Protein AF-A0A545U465-F1 (afdb_monomer_lite)

pLDDT: mean 73.31, std 23.02, range [27.56, 98.25]

Structure (mmCIF, N/CA/C/O backbone):
data_AF-A0A545U465-F1
#
_entry.id   AF-A0A545U465-F1
#
loop_
_atom_site.group_PDB
_atom_site.id
_atom_site.type_symbol
_atom_site.label_atom_id
_atom_site.label_alt_id
_atom_site.label_comp_id
_atom_site.label_asym_id
_atom_site.label_entity_id
_atom_site.label_seq_id
_atom_site.pdbx_PDB_ins_code
_atom_site.Cartn_x
_atom_site.Cartn_y
_atom_site.Cartn_z
_atom_site.occupancy
_atom_site.B_iso_or_equiv
_atom_site.auth_seq_id
_atom_site.auth_comp_id
_atom_site.auth_asym_id
_atom_site.auth_atom_id
_atom_site.pdbx_PDB_model_num
ATOM 1 N N . MET A 1 1 ? -3.240 -8.797 -9.398 1.00 92.44 1 MET A N 1
ATOM 2 C CA . MET A 1 1 ? -2.051 -9.554 -8.931 1.00 92.44 1 MET A CA 1
ATOM 3 C C . MET A 1 1 ? -1.031 -9.673 -10.049 1.00 92.44 1 MET A C 1
ATOM 5 O O . MET A 1 1 ? -1.421 -9.947 -11.177 1.00 92.44 1 MET A O 1
ATOM 9 N N . TYR A 1 2 ? 0.254 -9.477 -9.749 1.00 96.00 2 TYR A N 1
ATOM 10 C CA . TYR A 1 2 ? 1.319 -9.615 -10.742 1.00 96.00 2 TYR A CA 1
ATOM 11 C C . TYR A 1 2 ? 1.693 -11.081 -10.946 1.00 96.00 2 TYR A C 1
ATOM 13 O O . TYR A 1 2 ? 1.937 -11.806 -9.983 1.00 96.00 2 TYR A O 1
ATOM 21 N N . THR A 1 3 ? 1.734 -11.510 -12.204 1.00 94.50 3 THR A N 1
ATOM 22 C CA . THR A 1 3 ? 2.085 -12.881 -12.604 1.00 94.50 3 THR A CA 1
ATOM 23 C C . THR A 1 3 ? 3.528 -13.007 -13.092 1.00 94.50 3 THR A C 1
ATOM 25 O O . THR A 1 3 ? 4.023 -14.121 -13.238 1.00 94.50 3 THR A O 1
ATOM 28 N N . SER A 1 4 ? 4.208 -11.884 -13.337 1.00 96.50 4 SER A N 1
ATOM 29 C CA . SER A 1 4 ? 5.580 -11.817 -13.839 1.00 96.50 4 SER A CA 1
ATOM 30 C C . SER A 1 4 ? 6.263 -10.518 -13.405 1.00 96.50 4 SER A C 1
ATOM 32 O O . SER A 1 4 ? 5.598 -9.514 -13.132 1.00 96.50 4 SER A O 1
ATOM 34 N N . ILE A 1 5 ? 7.600 -10.534 -13.380 1.00 95.00 5 ILE A N 1
ATOM 35 C CA . ILE A 1 5 ? 8.409 -9.333 -13.137 1.00 95.00 5 ILE A CA 1
ATOM 36 C C . ILE A 1 5 ? 8.251 -8.300 -14.259 1.00 95.00 5 ILE A C 1
ATOM 38 O O . ILE A 1 5 ? 8.321 -7.110 -13.982 1.00 95.00 5 ILE A O 1
ATOM 42 N N . ASP A 1 6 ? 7.991 -8.724 -15.499 1.00 96.38 6 ASP A N 1
ATOM 43 C CA . ASP A 1 6 ? 7.857 -7.804 -16.635 1.00 96.38 6 ASP A CA 1
ATOM 44 C C . ASP A 1 6 ? 6.599 -6.938 -16.508 1.00 96.38 6 ASP A C 1
ATOM 46 O O . ASP A 1 6 ? 6.689 -5.716 -16.599 1.00 96.38 6 ASP A O 1
ATOM 50 N N . LEU A 1 7 ? 5.449 -7.545 -16.178 1.00 97.00 7 LEU A N 1
ATOM 51 C CA . LEU A 1 7 ? 4.215 -6.796 -15.908 1.00 97.00 7 LEU A CA 1
ATOM 52 C C . LEU A 1 7 ? 4.360 -5.901 -14.668 1.00 97.00 7 LEU A C 1
ATOM 54 O O . LEU A 1 7 ? 3.848 -4.783 -14.627 1.00 97.00 7 LEU A O 1
ATOM 58 N N . PHE A 1 8 ? 5.053 -6.392 -13.635 1.00 96.75 8 PHE A N 1
ATOM 59 C CA . PHE A 1 8 ? 5.357 -5.577 -12.462 1.00 96.75 8 PHE A CA 1
ATOM 60 C C . PHE A 1 8 ? 6.208 -4.363 -12.832 1.00 96.75 8 PHE A C 1
ATOM 62 O O . PHE A 1 8 ? 5.890 -3.260 -12.399 1.00 96.75 8 PHE A O 1
ATOM 69 N N . ARG A 1 9 ? 7.259 -4.560 -13.636 1.00 95.50 9 ARG A N 1
ATOM 70 C CA . ARG A 1 9 ? 8.177 -3.508 -14.073 1.00 95.50 9 ARG A CA 1
ATOM 71 C C . ARG A 1 9 ? 7.449 -2.439 -14.875 1.00 95.50 9 ARG A C 1
ATOM 73 O O . ARG A 1 9 ? 7.568 -1.275 -14.516 1.00 95.50 9 ARG A O 1
ATOM 80 N N . GLU A 1 10 ? 6.637 -2.836 -15.852 1.00 95.56 10 GLU A N 1
ATOM 81 C CA . GLU A 1 10 ? 5.809 -1.915 -16.640 1.00 95.56 10 GLU A CA 1
ATOM 82 C C . GLU A 1 10 ? 4.932 -1.035 -15.735 1.00 95.56 10 GLU A C 1
ATOM 84 O O . GLU A 1 10 ? 4.948 0.192 -15.821 1.00 95.56 10 GLU A O 1
ATOM 89 N N . HIS A 1 11 ? 4.207 -1.648 -14.795 1.00 96.88 11 HIS A N 1
ATOM 90 C CA . HIS A 1 11 ? 3.351 -0.901 -13.874 1.00 96.88 11 HIS A CA 1
ATOM 91 C C . HIS A 1 11 ? 4.139 -0.047 -12.872 1.00 96.88 11 HIS A C 1
ATOM 93 O O . HIS A 1 11 ? 3.645 0.993 -12.443 1.00 96.88 11 HIS A O 1
ATOM 99 N N . TYR A 1 12 ? 5.322 -0.497 -12.451 1.00 94.44 12 TYR A N 1
ATOM 100 C CA . TYR A 1 12 ? 6.188 0.239 -11.534 1.00 94.44 12 TYR A CA 1
ATOM 101 C C . TYR A 1 12 ? 6.735 1.503 -12.199 1.00 94.44 12 TYR A C 1
ATOM 103 O O . TYR A 1 12 ? 6.661 2.583 -11.618 1.00 94.44 12 TYR A O 1
ATOM 111 N N . GLU A 1 13 ? 7.229 1.377 -13.430 1.00 92.75 13 GLU A N 1
ATOM 112 C CA . GLU A 1 13 ? 7.723 2.492 -14.239 1.00 92.75 13 GLU A CA 1
ATOM 113 C C . GLU A 1 13 ? 6.607 3.508 -14.505 1.00 92.75 13 GLU A C 1
ATOM 115 O O . GLU A 1 13 ? 6.780 4.687 -14.196 1.00 92.75 13 GLU A O 1
ATOM 120 N N . LEU A 1 14 ? 5.423 3.053 -14.931 1.00 94.00 14 LEU A N 1
ATOM 121 C CA . LEU A 1 14 ? 4.272 3.935 -15.152 1.00 94.00 14 LEU A CA 1
ATOM 122 C C . LEU A 1 14 ? 3.807 4.634 -13.861 1.00 94.00 14 LEU A C 1
ATOM 124 O O . LEU A 1 14 ? 3.477 5.818 -13.866 1.00 94.00 14 LEU A O 1
ATOM 128 N N . ALA A 1 15 ? 3.815 3.937 -12.723 1.00 93.19 15 ALA A N 1
ATOM 129 C CA . ALA A 1 15 ? 3.510 4.542 -11.426 1.00 93.19 15 ALA A CA 1
ATOM 130 C C . ALA A 1 15 ? 4.537 5.627 -11.039 1.00 93.19 15 ALA A C 1
ATOM 132 O O . ALA A 1 15 ? 4.170 6.672 -10.488 1.00 93.19 15 ALA A O 1
ATOM 133 N N . CYS A 1 16 ? 5.821 5.417 -11.345 1.00 89.19 16 CYS A N 1
ATOM 134 C CA . CYS A 1 16 ? 6.853 6.438 -11.177 1.00 89.19 16 CYS A CA 1
ATOM 135 C C . CYS A 1 16 ? 6.624 7.645 -12.100 1.00 89.19 16 CYS A C 1
ATOM 137 O O . CYS A 1 16 ? 6.778 8.779 -11.645 1.00 89.19 16 CYS A O 1
ATOM 139 N N . GLU A 1 17 ? 6.226 7.430 -13.355 1.00 89.81 17 GLU A N 1
ATOM 140 C CA . GLU A 1 17 ? 5.905 8.504 -14.305 1.00 89.81 17 GLU A CA 1
ATOM 141 C C . GLU A 1 17 ? 4.726 9.363 -13.826 1.00 89.81 17 GLU A C 1
ATOM 143 O O . GLU A 1 17 ? 4.849 10.589 -13.791 1.00 89.81 17 GLU A O 1
ATOM 148 N N . ILE A 1 18 ? 3.638 8.738 -13.355 1.00 90.25 18 ILE A N 1
ATOM 149 C CA . ILE A 1 18 ? 2.468 9.438 -12.789 1.00 90.25 18 ILE A CA 1
ATOM 150 C C . ILE A 1 18 ? 2.884 10.343 -11.620 1.00 90.25 18 ILE A C 1
ATOM 152 O O . ILE A 1 18 ? 2.482 11.505 -11.542 1.00 90.25 18 ILE A O 1
ATOM 156 N N . GLU A 1 19 ? 3.725 9.844 -10.709 1.00 86.88 19 GLU A N 1
ATOM 157 C CA . GLU A 1 19 ? 4.248 10.653 -9.602 1.00 86.88 19 GLU A CA 1
ATOM 158 C C . GLU A 1 19 ? 5.127 11.812 -10.100 1.00 86.88 19 GLU A C 1
ATOM 160 O O . GLU A 1 19 ? 5.033 12.929 -9.588 1.00 86.88 19 GLU A O 1
ATOM 165 N N . GLN A 1 20 ? 5.979 11.584 -11.100 1.00 84.31 20 GLN A N 1
ATOM 166 C CA . GLN A 1 20 ? 6.833 12.636 -11.657 1.00 84.31 20 GLN A CA 1
ATOM 167 C C . GLN A 1 20 ? 6.020 13.736 -12.345 1.00 84.31 20 GLN A C 1
ATOM 169 O O . GLN A 1 20 ? 6.330 14.919 -12.197 1.00 84.31 20 GLN A O 1
ATOM 174 N N . GLU A 1 21 ? 4.977 13.375 -13.090 1.00 87.38 21 GLU A N 1
ATOM 175 C CA . GLU A 1 21 ? 4.014 14.327 -13.651 1.00 87.38 21 GLU A CA 1
ATOM 176 C C . GLU A 1 21 ? 3.313 15.115 -12.548 1.00 87.38 21 GLU A C 1
ATOM 178 O O . GLU A 1 21 ? 3.360 16.347 -12.559 1.00 87.38 21 GLU A O 1
ATOM 183 N N . ARG A 1 22 ? 2.798 14.429 -11.521 1.00 85.19 22 ARG A N 1
ATOM 184 C CA . ARG A 1 22 ? 2.184 15.072 -10.355 1.00 85.19 22 ARG A CA 1
ATOM 185 C C . ARG A 1 22 ? 3.127 16.072 -9.687 1.00 85.19 22 ARG A C 1
ATOM 187 O O . ARG A 1 22 ? 2.699 17.184 -9.391 1.00 85.19 22 ARG A O 1
ATOM 194 N N . ILE A 1 23 ? 4.393 15.714 -9.451 1.00 82.44 23 ILE A N 1
ATOM 195 C CA . ILE A 1 23 ? 5.402 16.602 -8.840 1.00 82.44 23 ILE A CA 1
ATOM 196 C C . ILE A 1 23 ? 5.659 17.840 -9.710 1.00 82.44 23 ILE A C 1
ATOM 198 O O . ILE A 1 23 ? 5.760 18.950 -9.174 1.00 82.44 23 ILE A O 1
ATOM 202 N N . ARG A 1 24 ? 5.738 17.669 -11.036 1.00 83.94 24 ARG A N 1
ATOM 203 C CA . ARG A 1 24 ? 5.913 18.778 -11.986 1.00 83.94 24 ARG A CA 1
ATOM 204 C C . ARG A 1 24 ? 4.724 19.735 -11.952 1.00 83.94 24 ARG A C 1
ATOM 206 O O . ARG A 1 24 ? 4.933 20.940 -11.815 1.00 83.94 24 ARG A O 1
ATOM 213 N N . ASP A 1 25 ? 3.503 19.209 -11.969 1.00 83.69 25 ASP A N 1
ATOM 214 C CA . ASP A 1 25 ? 2.266 20.000 -11.962 1.00 83.69 25 ASP A CA 1
ATOM 215 C C . ASP A 1 25 ? 2.112 20.874 -10.707 1.00 83.69 25 ASP A C 1
ATOM 217 O O . ASP A 1 25 ? 1.481 21.932 -10.742 1.00 83.69 25 ASP A O 1
ATOM 221 N N . ILE A 1 26 ? 2.679 20.450 -9.575 1.00 77.12 26 ILE A N 1
ATOM 222 C CA . ILE A 1 26 ? 2.581 21.172 -8.295 1.00 77.12 26 ILE A CA 1
ATOM 223 C C . ILE A 1 26 ? 3.741 22.111 -8.008 1.00 77.12 26 ILE A C 1
ATOM 225 O O . ILE A 1 26 ? 3.726 22.782 -6.974 1.00 77.12 26 ILE A O 1
ATOM 229 N N . GLY A 1 27 ? 4.747 22.150 -8.884 1.00 77.31 27 GLY A N 1
ATOM 230 C CA . GLY A 1 27 ? 5.943 22.965 -8.688 1.00 77.31 27 GLY A CA 1
ATOM 231 C C . GLY A 1 27 ? 6.694 22.634 -7.396 1.00 77.31 27 GLY A C 1
ATOM 232 O O . GLY A 1 27 ? 7.366 23.505 -6.839 1.00 77.31 27 GLY A O 1
ATOM 233 N N . LEU A 1 28 ? 6.564 21.405 -6.878 1.00 70.38 28 LEU A N 1
ATOM 234 C CA . LEU A 1 28 ? 7.385 20.978 -5.752 1.00 70.38 28 LEU A CA 1
ATOM 235 C C . LEU A 1 28 ? 8.810 20.728 -6.258 1.00 70.38 28 LEU A C 1
ATOM 237 O O . LEU A 1 28 ? 8.987 20.186 -7.350 1.00 70.38 28 LEU A O 1
ATOM 241 N N . PRO A 1 29 ? 9.839 21.111 -5.481 1.00 65.31 29 PRO A N 1
ATOM 242 C CA . PRO A 1 29 ? 11.204 20.756 -5.827 1.00 65.31 29 PRO A CA 1
ATOM 243 C C . PRO A 1 29 ? 11.299 19.235 -5.909 1.00 65.31 29 PRO A C 1
ATOM 245 O O . PRO A 1 29 ? 10.716 18.546 -5.071 1.00 65.31 29 PRO A O 1
ATOM 248 N N . ASP A 1 30 ? 12.049 18.722 -6.882 1.00 60.00 30 ASP A N 1
ATOM 249 C CA . ASP A 1 30 ? 12.411 17.309 -6.906 1.00 60.00 30 ASP A CA 1
ATOM 250 C C . ASP A 1 30 ? 13.203 16.999 -5.625 1.00 60.00 30 ASP A C 1
ATOM 252 O O . ASP A 1 30 ? 14.369 17.382 -5.456 1.00 60.00 30 ASP A O 1
ATOM 256 N N . ILE A 1 31 ? 12.522 16.415 -4.639 1.00 54.25 31 ILE A N 1
ATOM 257 C CA . ILE A 1 31 ? 13.128 16.073 -3.359 1.00 54.25 31 ILE A CA 1
ATOM 258 C C . ILE A 1 31 ? 14.003 14.853 -3.637 1.00 54.25 31 ILE A C 1
ATOM 260 O O . ILE A 1 31 ? 13.497 13.761 -3.874 1.00 54.25 31 ILE A O 1
ATOM 264 N N . ARG A 1 32 ? 15.329 15.041 -3.617 1.00 41.09 32 ARG A N 1
ATOM 265 C CA . ARG A 1 32 ? 16.324 13.967 -3.789 1.00 41.09 32 ARG A CA 1
ATOM 266 C C . ARG A 1 32 ? 15.894 12.704 -3.026 1.00 41.09 32 ARG A C 1
ATOM 268 O O . ARG A 1 32 ? 15.835 12.721 -1.798 1.00 41.09 32 ARG A O 1
ATOM 275 N N . GLY A 1 33 ? 15.589 11.645 -3.773 1.00 48.62 33 GLY A N 1
ATOM 276 C CA . GLY A 1 33 ? 15.012 10.388 -3.278 1.00 48.62 33 GLY A CA 1
ATOM 277 C C . GLY A 1 33 ? 13.874 9.860 -4.160 1.00 48.62 33 GLY A C 1
ATOM 278 O O . GLY A 1 33 ? 13.705 8.652 -4.265 1.00 48.62 33 GLY A O 1
ATOM 279 N N . THR A 1 34 ? 13.151 10.737 -4.866 1.00 48.16 34 THR A N 1
ATOM 280 C CA . THR A 1 34 ? 12.051 10.332 -5.770 1.00 48.16 34 THR A CA 1
ATOM 281 C C . THR A 1 34 ? 12.510 9.841 -7.148 1.00 48.16 34 THR A C 1
ATOM 283 O O . THR A 1 34 ? 11.769 9.128 -7.813 1.00 48.16 34 THR A O 1
ATOM 286 N N . VAL A 1 35 ? 13.735 10.177 -7.573 1.00 49.28 35 VAL A N 1
ATOM 287 C CA . VAL A 1 35 ? 14.262 9.877 -8.928 1.00 49.28 35 VAL A CA 1
ATOM 288 C C . VAL A 1 35 ? 15.621 9.149 -8.872 1.00 49.28 35 VAL A C 1
ATOM 290 O O . VAL A 1 35 ? 16.405 9.142 -9.818 1.00 49.28 35 VAL A O 1
ATOM 293 N N . GLY A 1 36 ? 15.948 8.526 -7.734 1.00 51.97 36 GLY A N 1
ATOM 294 C CA . GLY A 1 36 ? 17.139 7.680 -7.616 1.00 51.97 36 GLY A CA 1
ATOM 295 C C . GLY A 1 36 ? 16.971 6.384 -8.413 1.00 51.97 36 GLY A C 1
ATOM 296 O O . GLY A 1 36 ? 16.050 5.629 -8.130 1.00 51.97 36 GLY A O 1
ATOM 297 N N . ASN A 1 37 ? 17.848 6.165 -9.405 1.00 56.47 37 ASN A N 1
ATOM 298 C CA . ASN A 1 37 ? 17.999 4.972 -10.259 1.00 56.47 37 ASN A CA 1
ATOM 299 C C . ASN A 1 37 ? 16.788 4.010 -10.260 1.00 56.47 37 ASN A C 1
ATOM 301 O O . ASN A 1 37 ? 16.809 2.973 -9.593 1.00 56.47 37 ASN A O 1
ATOM 305 N N . ILE A 1 38 ? 15.751 4.363 -11.030 1.00 58.97 38 ILE A N 1
ATOM 306 C CA . ILE A 1 38 ? 14.483 3.618 -11.172 1.00 58.97 38 ILE A CA 1
ATOM 307 C C . ILE A 1 38 ? 14.739 2.120 -11.424 1.00 58.97 38 ILE A C 1
ATOM 309 O O . ILE A 1 38 ? 14.106 1.266 -10.806 1.00 58.97 38 ILE A O 1
ATOM 313 N N . ASN A 1 39 ? 15.764 1.793 -12.216 1.00 56.09 39 ASN A N 1
ATOM 314 C CA . ASN A 1 39 ? 16.128 0.411 -12.536 1.00 56.09 39 ASN A CA 1
ATOM 315 C C . ASN A 1 39 ? 16.684 -0.364 -11.331 1.00 56.09 39 ASN A C 1
ATOM 317 O O . ASN A 1 39 ? 16.350 -1.527 -11.133 1.00 56.09 39 ASN A O 1
ATOM 321 N N . ALA A 1 40 ? 17.501 0.261 -10.477 1.00 57.97 40 ALA A N 1
ATOM 322 C CA . ALA A 1 40 ? 17.953 -0.381 -9.237 1.00 57.97 40 ALA A CA 1
ATOM 323 C C . ALA A 1 40 ? 16.815 -0.517 -8.207 1.00 57.97 40 ALA A C 1
ATOM 325 O O . ALA A 1 40 ? 16.894 -1.337 -7.288 1.00 57.97 40 ALA A O 1
ATOM 326 N N . SER A 1 41 ? 15.770 0.297 -8.358 1.00 73.44 41 SER A N 1
ATOM 327 C CA . SER A 1 41 ? 14.597 0.320 -7.496 1.00 73.44 41 SER A CA 1
ATOM 328 C C . SER A 1 41 ? 13.587 -0.775 -7.863 1.00 73.44 41 SER A C 1
ATOM 330 O O . SER A 1 41 ? 13.059 -1.418 -6.956 1.00 73.44 41 SER A O 1
ATOM 332 N N . VAL A 1 42 ? 13.378 -1.069 -9.155 1.00 87.69 42 VAL A N 1
ATOM 333 C CA . VAL A 1 42 ? 12.339 -2.021 -9.591 1.00 87.69 42 VAL A CA 1
ATOM 334 C C . VAL A 1 42 ? 12.615 -3.463 -9.165 1.00 87.69 42 VAL A C 1
ATOM 336 O O . VAL A 1 42 ? 11.728 -4.112 -8.618 1.00 87.69 42 VAL A O 1
ATOM 339 N N . ASP A 1 43 ? 13.847 -3.959 -9.308 1.00 85.94 43 ASP A N 1
ATOM 340 C CA . ASP A 1 43 ? 14.180 -5.333 -8.903 1.00 85.94 43 ASP A CA 1
ATOM 341 C C . ASP A 1 43 ? 14.066 -5.514 -7.378 1.00 85.94 43 ASP A C 1
ATOM 343 O O . ASP A 1 43 ? 13.675 -6.574 -6.883 1.00 85.94 43 ASP A O 1
ATOM 347 N N . LYS A 1 44 ? 14.375 -4.462 -6.609 1.00 84.56 44 LYS A N 1
ATOM 348 C CA . LYS A 1 44 ? 14.211 -4.455 -5.147 1.00 84.56 44 LYS A CA 1
ATOM 349 C C . LYS A 1 44 ? 12.743 -4.396 -4.752 1.00 84.56 44 LYS A C 1
ATOM 351 O O . LYS A 1 44 ? 12.331 -5.139 -3.863 1.00 84.56 44 LYS A O 1
ATOM 356 N N . ALA A 1 45 ? 11.959 -3.558 -5.424 1.00 88.19 45 ALA A N 1
ATOM 357 C CA . ALA A 1 45 ? 10.519 -3.472 -5.230 1.00 88.19 45 ALA A CA 1
ATOM 358 C C . ALA A 1 45 ? 9.829 -4.804 -5.568 1.00 88.19 45 ALA A C 1
ATOM 360 O O . ALA A 1 45 ? 8.980 -5.255 -4.802 1.00 88.19 45 ALA A O 1
ATOM 361 N N . TRP A 1 46 ? 10.249 -5.480 -6.641 1.00 91.75 46 TRP A N 1
ATOM 362 C CA . TRP A 1 46 ? 9.755 -6.808 -7.006 1.00 91.75 46 TRP A CA 1
ATOM 363 C C . TRP A 1 46 ? 10.056 -7.847 -5.923 1.00 91.75 46 TRP A C 1
ATOM 365 O O . TRP A 1 46 ? 9.154 -8.532 -5.446 1.00 91.75 46 TRP A O 1
ATOM 375 N N . ARG A 1 47 ? 11.305 -7.918 -5.448 1.00 86.56 47 ARG A N 1
ATOM 376 C CA . ARG A 1 47 ? 11.672 -8.833 -4.354 1.00 86.56 47 ARG A CA 1
ATOM 377 C C . ARG A 1 47 ? 10.877 -8.547 -3.085 1.00 86.56 47 ARG A C 1
ATOM 379 O O . ARG A 1 47 ? 10.451 -9.470 -2.396 1.00 86.56 47 ARG A O 1
ATOM 386 N N . LEU A 1 48 ? 10.672 -7.277 -2.753 1.00 85.69 48 LEU A N 1
ATOM 387 C CA . LEU A 1 48 ? 9.828 -6.883 -1.628 1.00 85.69 48 LEU A CA 1
ATOM 388 C C . LEU A 1 48 ? 8.384 -7.340 -1.800 1.00 85.69 48 LEU A C 1
ATOM 390 O O . LEU A 1 48 ? 7.815 -7.895 -0.861 1.00 85.69 48 LEU A O 1
ATOM 394 N N . TYR A 1 49 ? 7.823 -7.144 -2.990 1.00 92.06 49 TYR A N 1
ATOM 395 C CA . TYR A 1 49 ? 6.496 -7.613 -3.356 1.00 92.06 49 TYR A CA 1
ATOM 396 C C . TYR A 1 49 ? 6.369 -9.134 -3.184 1.00 92.06 49 TYR A C 1
ATOM 398 O O . TYR A 1 49 ? 5.440 -9.597 -2.524 1.00 92.06 49 TYR A O 1
ATOM 406 N N . GLU A 1 50 ? 7.312 -9.922 -3.707 1.00 89.81 50 GLU A N 1
ATOM 407 C CA . GLU A 1 50 ? 7.326 -11.385 -3.556 1.00 89.81 50 GLU A CA 1
ATOM 408 C C . GLU A 1 50 ? 7.434 -11.817 -2.089 1.00 89.81 50 GLU A C 1
ATOM 410 O O . GLU A 1 50 ? 6.682 -12.675 -1.626 1.00 89.81 50 GLU A O 1
ATOM 415 N N . ASN A 1 51 ? 8.324 -11.190 -1.322 1.00 84.31 51 ASN A N 1
ATOM 416 C CA . ASN A 1 51 ? 8.521 -11.532 0.086 1.00 84.31 51 ASN A CA 1
ATOM 417 C C . ASN A 1 51 ? 7.307 -11.187 0.950 1.00 84.31 51 ASN A C 1
ATOM 419 O O . ASN A 1 51 ? 6.943 -11.945 1.851 1.00 84.31 51 ASN A O 1
ATOM 423 N N . ALA A 1 52 ? 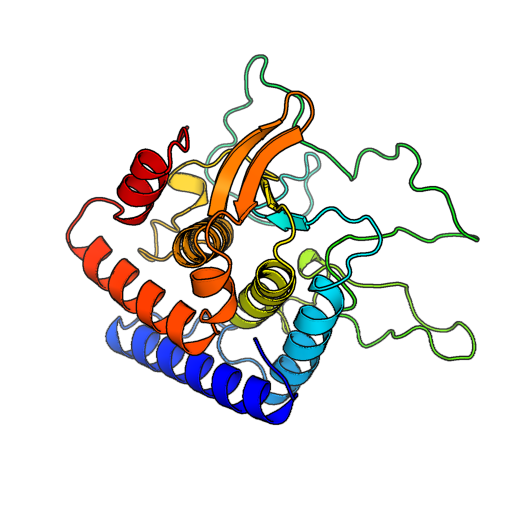6.659 -10.055 0.676 1.00 87.38 52 ALA A N 1
ATOM 424 C CA . ALA A 1 52 ? 5.484 -9.615 1.414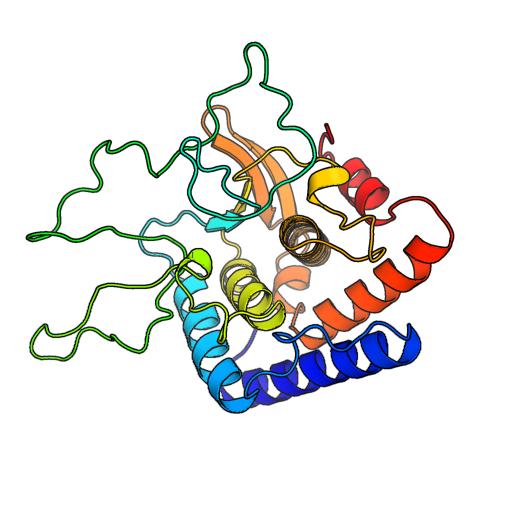 1.00 87.38 52 ALA A CA 1
ATOM 425 C C . ALA A 1 52 ? 4.277 -10.546 1.230 1.00 87.38 52 ALA A C 1
ATOM 427 O O . ALA A 1 52 ? 3.374 -10.534 2.063 1.00 87.38 52 ALA A O 1
ATOM 428 N N . GLN A 1 53 ? 4.267 -11.384 0.190 1.00 90.31 53 GLN A N 1
ATOM 429 C CA . GLN A 1 53 ? 3.239 -12.407 -0.003 1.00 90.31 53 GLN A CA 1
ATOM 430 C C . GLN A 1 53 ? 3.339 -13.546 1.028 1.00 90.31 53 GLN A C 1
ATOM 432 O O . GLN A 1 53 ? 2.332 -14.164 1.364 1.00 90.31 53 GLN A O 1
ATOM 437 N N . ASN A 1 54 ? 4.534 -13.833 1.551 1.00 85.12 54 ASN A N 1
ATOM 438 C CA . ASN A 1 54 ? 4.761 -14.916 2.511 1.00 85.12 54 ASN A CA 1
ATOM 439 C C . ASN A 1 54 ? 5.717 -14.475 3.634 1.00 85.12 54 ASN A C 1
ATOM 441 O O . ASN A 1 54 ? 6.828 -14.995 3.742 1.00 85.12 54 ASN A O 1
ATOM 445 N N . PRO A 1 55 ? 5.308 -13.525 4.495 1.00 78.69 55 PRO A N 1
ATOM 446 C CA . PRO A 1 55 ? 6.178 -13.012 5.542 1.00 78.69 55 PRO A CA 1
ATOM 447 C C . PRO A 1 55 ? 6.451 -14.091 6.594 1.00 78.69 55 PRO A C 1
ATOM 449 O O . PRO A 1 55 ? 5.527 -14.741 7.091 1.00 78.69 55 PRO A O 1
ATOM 452 N N . THR A 1 56 ? 7.716 -14.228 6.995 1.00 71.69 56 THR A N 1
ATOM 453 C CA . THR A 1 56 ? 8.181 -15.268 7.928 1.00 71.69 56 THR A CA 1
ATOM 454 C C . THR A 1 56 ? 7.393 -15.293 9.239 1.00 71.69 56 THR A C 1
ATOM 456 O O . THR A 1 56 ? 6.957 -16.362 9.667 1.00 71.69 56 THR A O 1
ATOM 459 N N . LEU A 1 57 ? 7.129 -14.132 9.860 1.00 67.50 57 LEU A N 1
ATOM 460 C CA . LEU A 1 57 ? 6.391 -14.081 11.134 1.00 67.50 57 LEU A CA 1
ATOM 461 C C . LEU A 1 57 ? 4.871 -13.980 10.952 1.00 67.50 57 LEU A C 1
ATOM 463 O O . LEU A 1 57 ? 4.158 -13.813 11.942 1.00 67.50 57 LEU A O 1
ATOM 467 N N . ARG A 1 58 ? 4.361 -14.070 9.712 1.00 75.81 58 ARG A N 1
ATOM 468 C CA . ARG A 1 58 ? 2.925 -13.968 9.381 1.00 75.81 58 ARG A CA 1
ATOM 469 C C . ARG A 1 58 ? 2.243 -12.717 9.950 1.00 75.81 58 ARG A C 1
ATOM 471 O O . ARG A 1 58 ? 1.057 -12.742 10.271 1.00 75.81 58 ARG A O 1
ATOM 478 N N . LEU A 1 59 ? 3.000 -11.635 10.101 1.00 78.44 59 LEU A N 1
ATOM 479 C CA . LEU A 1 59 ? 2.547 -10.394 10.715 1.00 78.44 59 LEU A CA 1
ATOM 480 C C . LEU A 1 59 ? 2.957 -9.223 9.822 1.00 78.44 59 LEU A C 1
ATOM 482 O O . LEU A 1 59 ? 4.122 -8.858 9.811 1.00 78.44 59 LEU A O 1
ATOM 486 N N . THR A 1 60 ? 2.038 -8.596 9.094 1.00 85.50 60 THR A N 1
ATOM 487 C CA . THR A 1 60 ? 2.364 -7.383 8.324 1.00 85.50 60 THR A CA 1
ATOM 488 C C . THR A 1 60 ? 2.016 -6.141 9.132 1.00 85.50 60 THR A C 1
ATOM 490 O O . THR A 1 60 ? 0.931 -6.032 9.695 1.00 85.50 60 THR A O 1
ATOM 493 N N . LEU A 1 61 ? 2.954 -5.203 9.247 1.00 86.56 61 LEU A N 1
ATOM 494 C CA . LEU A 1 61 ? 2.794 -3.992 10.056 1.00 86.56 61 LEU A CA 1
ATOM 495 C C . LEU A 1 61 ? 2.811 -2.772 9.141 1.00 86.56 61 LEU A C 1
ATOM 497 O O . LEU A 1 61 ? 3.748 -2.654 8.366 1.00 86.56 61 LEU A O 1
ATOM 501 N N . PHE A 1 62 ? 1.841 -1.868 9.260 1.00 88.75 62 PHE A N 1
ATOM 502 C CA . PHE A 1 62 ? 1.823 -0.601 8.516 1.00 88.75 62 PHE A CA 1
ATOM 503 C C . PHE A 1 62 ? 1.879 0.599 9.466 1.00 88.75 62 PHE A C 1
ATOM 505 O O . PHE A 1 62 ? 1.537 0.500 10.648 1.00 88.75 62 PHE A O 1
ATOM 512 N N . GLY A 1 63 ? 2.298 1.744 8.950 1.00 84.38 63 GLY A N 1
ATOM 513 C CA . GLY A 1 63 ? 2.530 2.968 9.692 1.00 84.38 63 GLY A CA 1
ATOM 514 C C . GLY A 1 63 ? 3.920 3.042 10.320 1.00 84.38 63 GLY A C 1
ATOM 515 O O . GLY A 1 63 ? 4.710 2.096 10.341 1.00 84.38 63 GLY A O 1
ATOM 516 N N . ARG A 1 64 ? 4.240 4.221 10.857 1.00 71.50 64 ARG A N 1
ATOM 517 C CA . ARG A 1 64 ? 5.557 4.500 11.444 1.00 71.50 64 ARG A CA 1
ATOM 518 C C . ARG A 1 64 ? 5.757 3.816 12.794 1.00 71.50 64 ARG A C 1
ATOM 520 O O . ARG A 1 64 ? 4.856 3.809 13.631 1.00 71.50 64 ARG A O 1
ATOM 527 N N . PHE A 1 65 ? 6.987 3.364 13.040 1.00 58.38 65 PHE A N 1
ATOM 528 C CA . PHE A 1 65 ? 7.465 2.970 14.365 1.00 58.38 65 PHE A CA 1
ATOM 529 C C . PHE A 1 65 ? 8.091 4.181 15.048 1.00 58.38 65 PHE A C 1
ATOM 531 O O . PHE A 1 65 ? 9.078 4.736 14.573 1.00 58.38 65 PHE A O 1
ATOM 538 N N . SER A 1 66 ? 7.545 4.579 16.193 1.00 43.75 66 SER A N 1
ATOM 539 C CA . SER A 1 66 ? 8.258 5.476 17.100 1.00 43.75 66 SER A CA 1
ATOM 540 C C . SER A 1 66 ? 9.316 4.656 17.841 1.00 43.75 66 SER A C 1
ATOM 542 O O . SER A 1 66 ? 8.981 3.837 18.700 1.00 43.75 66 SER A O 1
ATOM 544 N N . GLN A 1 67 ? 10.601 4.843 17.525 1.00 39.34 67 GLN A N 1
ATOM 545 C CA . GLN A 1 67 ? 11.656 4.376 18.422 1.00 39.34 67 GLN A CA 1
ATOM 546 C C . GLN A 1 67 ? 11.756 5.337 19.610 1.00 39.34 67 GLN A C 1
ATOM 548 O O . GLN A 1 67 ? 11.953 6.538 19.449 1.00 39.34 67 GLN A O 1
ATOM 553 N N . ALA A 1 68 ? 11.639 4.796 20.823 1.00 38.72 68 ALA A N 1
ATOM 554 C CA . ALA A 1 68 ? 11.665 5.577 22.058 1.00 38.72 68 ALA A CA 1
ATOM 555 C C . ALA A 1 68 ? 13.031 6.231 22.367 1.00 38.72 68 ALA A C 1
ATOM 557 O O . ALA A 1 68 ? 13.083 7.112 23.219 1.00 38.72 68 ALA A O 1
ATOM 558 N N . ASN A 1 69 ? 14.122 5.836 21.693 1.00 35.47 69 ASN A N 1
ATOM 559 C CA . ASN A 1 69 ? 15.496 6.174 22.093 1.00 35.47 69 ASN A CA 1
ATOM 560 C C . ASN A 1 69 ? 16.357 6.774 20.959 1.00 35.47 69 ASN A C 1
ATOM 562 O O . ASN A 1 69 ? 17.454 6.294 20.690 1.00 35.47 69 ASN A O 1
ATOM 566 N N . GLY A 1 70 ? 15.889 7.850 20.322 1.00 34.09 70 GLY A N 1
ATOM 567 C CA . GLY A 1 70 ? 16.789 8.868 19.749 1.00 34.09 70 GLY A CA 1
ATOM 568 C C . GLY A 1 70 ? 17.587 8.527 18.481 1.00 34.09 70 GLY A C 1
ATOM 569 O O . GLY A 1 70 ? 18.459 9.307 18.113 1.00 34.09 70 GLY A O 1
ATOM 570 N N . GLY A 1 71 ? 17.291 7.433 17.778 1.00 28.67 71 GLY A N 1
ATOM 571 C CA . GLY A 1 71 ? 17.758 7.211 16.406 1.00 28.67 71 GLY A CA 1
ATOM 572 C C . GLY A 1 71 ? 16.703 7.660 15.389 1.00 28.67 71 GLY A C 1
ATOM 573 O O . GLY A 1 71 ? 15.642 7.054 15.311 1.00 28.67 71 GLY A O 1
ATOM 574 N N . TRP A 1 72 ? 16.988 8.754 14.679 1.00 33.81 72 TRP A N 1
ATOM 575 C CA . TRP A 1 72 ? 16.426 9.252 13.406 1.00 33.81 72 TRP A CA 1
ATOM 576 C C . TRP A 1 72 ? 15.466 8.315 12.604 1.00 33.81 72 TRP A C 1
ATOM 578 O O . TRP A 1 72 ? 15.811 7.161 12.384 1.00 33.81 72 TRP A O 1
ATOM 588 N N . ILE A 1 73 ? 14.298 8.730 12.052 1.00 38.28 73 ILE A N 1
ATOM 589 C CA . ILE A 1 73 ? 13.707 10.074 11.785 1.00 38.28 73 ILE A CA 1
ATOM 590 C C . ILE A 1 73 ? 12.155 10.025 11.686 1.00 38.28 73 ILE A C 1
ATOM 592 O O . ILE A 1 73 ? 11.610 9.338 10.827 1.00 38.28 73 ILE A O 1
ATOM 596 N N . ASP A 1 74 ? 11.442 10.850 12.463 1.00 29.77 74 ASP A N 1
ATOM 597 C CA . ASP A 1 74 ? 10.795 12.087 11.963 1.00 29.77 74 ASP A CA 1
ATOM 598 C C . ASP A 1 74 ? 10.564 13.014 13.162 1.00 29.77 74 ASP A C 1
ATOM 600 O O . ASP A 1 74 ? 9.623 12.854 13.937 1.00 29.77 74 ASP A O 1
ATOM 604 N N . THR A 1 75 ? 11.500 13.935 13.389 1.00 33.62 75 THR A N 1
ATOM 605 C CA . THR A 1 75 ? 11.276 15.047 14.312 1.00 33.62 75 THR A CA 1
ATOM 606 C C . THR A 1 75 ? 10.491 16.093 13.528 1.00 33.62 75 THR A C 1
ATOM 608 O O . THR A 1 75 ? 11.070 16.942 12.857 1.00 33.62 75 THR A O 1
ATOM 611 N N . SER A 1 76 ? 9.164 16.099 13.584 1.00 27.56 76 SER A N 1
ATOM 612 C CA . SER A 1 76 ? 8.391 16.776 14.641 1.00 27.56 76 SER A CA 1
ATOM 613 C C . SER A 1 76 ? 7.166 17.444 13.952 1.00 27.56 76 SER A C 1
ATOM 615 O O . SER A 1 76 ? 7.251 17.674 12.742 1.00 27.56 76 SER A O 1
ATOM 617 N N . PRO A 1 77 ? 6.063 17.779 14.660 1.00 36.06 77 PRO A N 1
ATOM 618 C CA . PRO A 1 77 ? 6.071 18.134 16.070 1.00 36.06 77 PRO A CA 1
ATOM 619 C C . PRO A 1 77 ? 5.033 17.464 16.978 1.00 36.06 77 PRO A C 1
ATOM 621 O O . PRO A 1 77 ? 3.847 17.731 16.917 1.00 36.06 77 PRO A O 1
ATOM 624 N N . ARG A 1 78 ? 5.609 16.867 18.034 1.00 29.52 78 ARG A N 1
ATOM 625 C CA . ARG A 1 78 ? 5.042 16.577 19.362 1.00 29.52 78 ARG A CA 1
ATOM 626 C C . ARG A 1 78 ? 4.356 15.224 19.471 1.00 29.52 78 ARG A C 1
ATOM 628 O O . ARG A 1 78 ? 3.147 15.075 19.395 1.00 29.52 78 ARG A O 1
ATOM 635 N N . VAL A 1 79 ? 5.189 14.257 19.850 1.00 32.91 79 VAL A N 1
ATOM 636 C CA . VAL A 1 79 ? 4.779 13.051 20.568 1.00 32.91 79 VAL A CA 1
ATOM 637 C C . VAL A 1 79 ? 3.890 13.460 21.747 1.00 32.91 79 VAL A C 1
ATOM 639 O O . VAL A 1 79 ? 4.377 13.853 22.809 1.00 32.91 79 VAL A O 1
ATOM 642 N N . VAL A 1 80 ? 2.577 13.354 21.566 1.00 28.67 80 VAL A N 1
ATOM 643 C CA . VAL A 1 80 ? 1.634 13.267 22.675 1.00 28.67 80 VAL A CA 1
ATOM 644 C C . VAL A 1 80 ? 1.979 11.968 23.390 1.00 28.67 80 VAL A C 1
ATOM 646 O O . VAL A 1 80 ? 1.715 10.883 22.873 1.00 28.67 80 VAL A O 1
ATOM 649 N N . LYS A 1 81 ? 2.629 12.054 24.557 1.00 31.52 81 LYS A N 1
ATOM 650 C CA . LYS A 1 81 ? 2.779 10.896 25.445 1.00 31.52 81 LYS A CA 1
ATOM 651 C C . LYS A 1 81 ? 1.364 10.400 25.764 1.00 31.52 81 LYS A C 1
ATOM 653 O O . LYS A 1 81 ? 0.621 11.152 26.394 1.00 31.52 81 LYS A O 1
ATOM 658 N N . PRO A 1 82 ? 0.952 9.189 25.347 1.00 33.91 82 PRO A N 1
ATOM 659 C CA . PRO A 1 82 ? -0.353 8.695 25.738 1.00 33.91 82 PRO A CA 1
ATOM 660 C C . PRO A 1 82 ? -0.329 8.442 27.247 1.00 33.91 82 PRO A C 1
ATOM 662 O O . PRO A 1 82 ? 0.408 7.583 27.731 1.00 33.91 82 PRO A O 1
ATOM 665 N N . ALA A 1 83 ? -1.142 9.194 27.986 1.00 32.97 83 ALA A N 1
ATOM 666 C CA . ALA A 1 83 ? -1.577 8.786 29.308 1.00 32.97 83 ALA A CA 1
ATOM 667 C C . ALA A 1 83 ? -2.361 7.473 29.126 1.00 32.97 83 ALA A C 1
ATOM 669 O O . ALA A 1 83 ? -3.397 7.451 28.467 1.00 32.97 83 ALA A O 1
ATOM 670 N N . SER A 1 84 ? -1.809 6.358 29.607 1.00 35.28 84 SER A N 1
ATOM 671 C CA . SER A 1 84 ? -2.511 5.071 29.776 1.00 35.28 84 SER A CA 1
ATOM 672 C C . SER A 1 84 ? -3.192 4.433 28.543 1.00 35.28 84 SER A C 1
ATOM 674 O O . SER A 1 84 ? -4.267 3.856 28.669 1.00 35.28 84 SER A O 1
ATOM 676 N N . GLY A 1 85 ? -2.572 4.473 27.359 1.00 34.94 85 GLY A N 1
ATOM 677 C CA . GLY A 1 85 ? -3.011 3.665 26.204 1.00 34.94 85 GLY A CA 1
ATOM 678 C C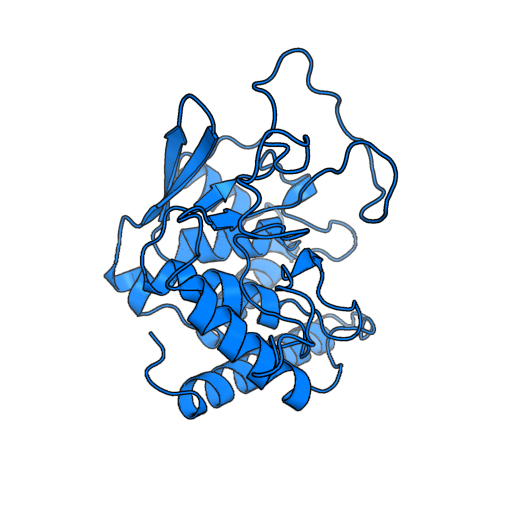 . GLY A 1 85 ? -2.388 2.255 26.173 1.00 34.94 85 GLY A C 1
ATOM 679 O O . GLY A 1 85 ? -1.332 2.054 26.783 1.00 34.94 85 GLY A O 1
ATOM 680 N N . PRO A 1 86 ? -2.986 1.280 25.451 1.00 34.22 86 PRO A N 1
ATOM 681 C CA . PRO A 1 86 ? -2.388 -0.040 25.251 1.00 34.22 86 PRO A CA 1
ATOM 682 C C . PRO A 1 86 ? -0.970 0.107 24.687 1.00 34.22 86 PRO A C 1
ATOM 684 O O . PRO A 1 86 ? -0.700 0.965 23.846 1.00 34.22 86 PRO A O 1
ATOM 687 N N . THR A 1 87 ? -0.042 -0.696 25.213 1.00 38.16 87 THR A N 1
ATOM 688 C CA . THR A 1 87 ? 1.384 -0.616 24.875 1.00 38.16 87 THR A CA 1
ATOM 689 C C . THR A 1 87 ? 1.553 -0.826 23.373 1.00 38.16 87 THR A C 1
ATOM 691 O O . THR A 1 87 ? 1.345 -1.934 22.887 1.00 38.16 87 THR A O 1
ATOM 694 N N . ILE A 1 88 ? 1.923 0.241 22.654 1.00 43.16 88 ILE A N 1
ATOM 695 C CA . ILE A 1 88 ? 2.315 0.200 21.240 1.00 43.16 88 ILE A CA 1
ATOM 696 C C . ILE A 1 88 ? 3.278 -0.972 21.067 1.00 43.16 88 ILE A C 1
ATOM 698 O O . ILE A 1 88 ? 4.237 -1.092 21.840 1.00 43.16 88 ILE A O 1
ATOM 702 N N . LEU A 1 89 ? 3.000 -1.839 20.089 1.00 39.88 89 LEU A N 1
ATOM 703 C CA . LEU A 1 89 ? 3.897 -2.916 19.697 1.00 39.88 89 LEU A CA 1
ATOM 704 C C . LEU A 1 89 ? 5.282 -2.316 19.487 1.00 39.88 89 LEU A C 1
ATOM 706 O O . LEU A 1 89 ? 5.540 -1.610 18.519 1.00 39.88 89 LEU A O 1
ATOM 710 N N . ASN A 1 90 ? 6.167 -2.579 20.438 1.00 39.56 90 ASN A N 1
ATOM 711 C CA . ASN A 1 90 ? 7.570 -2.260 20.329 1.00 39.56 90 ASN A CA 1
ATOM 712 C C . ASN A 1 90 ? 8.261 -3.594 20.037 1.00 39.56 90 ASN A C 1
ATOM 714 O O . ASN A 1 90 ? 8.762 -4.221 20.974 1.00 39.56 90 ASN A O 1
ATOM 718 N N . PRO A 1 91 ? 8.237 -4.083 18.778 1.00 38.28 91 PRO A N 1
ATOM 719 C CA . PRO A 1 91 ? 8.909 -5.331 18.417 1.00 38.28 91 PRO A CA 1
ATOM 720 C C . PRO A 1 91 ? 10.418 -5.270 18.712 1.00 38.28 91 PRO A C 1
ATOM 722 O O . PRO A 1 91 ? 11.067 -6.303 18.814 1.00 38.28 91 PRO A O 1
ATOM 725 N N . CYS A 1 92 ? 10.971 -4.071 18.943 1.00 34.38 92 CYS A N 1
ATOM 726 C CA . CYS A 1 92 ? 12.358 -3.854 19.344 1.00 34.38 92 CYS A CA 1
ATOM 727 C C . CYS A 1 92 ? 12.621 -3.982 20.855 1.00 34.38 92 CYS A C 1
ATOM 729 O O . CYS A 1 92 ? 13.783 -3.951 21.272 1.00 34.38 92 CYS A O 1
ATOM 731 N N . LYS A 1 93 ? 11.605 -4.160 21.716 1.00 32.28 93 LYS A N 1
ATOM 732 C CA . LYS A 1 93 ? 11.876 -4.603 23.091 1.00 32.28 93 LYS A CA 1
ATOM 733 C C . LYS A 1 93 ? 12.274 -6.068 23.024 1.00 32.28 93 LYS A C 1
ATOM 735 O O . LYS A 1 93 ? 11.388 -6.903 22.949 1.00 32.28 93 LYS A O 1
ATOM 740 N N . LYS A 1 94 ? 13.593 -6.310 23.059 1.00 34.44 94 LYS A N 1
ATOM 741 C CA . LYS A 1 94 ? 14.407 -7.538 23.244 1.00 34.44 94 LYS A CA 1
ATOM 742 C C . LYS A 1 94 ? 13.757 -8.750 23.960 1.00 34.44 94 LYS A C 1
ATOM 744 O O . LYS A 1 94 ? 14.377 -9.375 24.815 1.00 34.44 94 LYS A O 1
ATOM 749 N N . ARG A 1 95 ? 12.516 -9.111 23.659 1.00 32.34 95 ARG A N 1
ATOM 750 C CA . ARG A 1 95 ? 11.827 -10.297 24.154 1.00 32.34 95 ARG A CA 1
ATOM 751 C C . ARG A 1 95 ? 11.802 -11.292 23.014 1.00 32.34 95 ARG A C 1
ATOM 753 O O . ARG A 1 95 ? 10.905 -11.281 22.183 1.00 32.34 95 ARG A O 1
ATOM 760 N N . SER A 1 96 ? 12.852 -12.110 23.010 1.00 35.22 96 SER A N 1
ATOM 761 C CA . SER A 1 96 ? 12.867 -13.447 22.425 1.00 35.22 96 SER A CA 1
ATOM 762 C C . SER A 1 96 ? 12.250 -13.544 21.026 1.00 35.22 96 SER A C 1
ATOM 764 O O . SER A 1 96 ? 11.310 -14.309 20.819 1.00 35.22 96 SER A O 1
ATOM 766 N N . ALA A 1 97 ? 12.828 -12.843 20.046 1.00 37.03 97 ALA A N 1
ATOM 767 C CA . ALA A 1 97 ? 12.991 -13.515 18.761 1.00 37.03 97 ALA A CA 1
ATOM 768 C C . ALA A 1 97 ? 13.778 -14.792 19.087 1.00 37.03 97 ALA A C 1
ATOM 770 O O . ALA A 1 97 ? 14.823 -14.711 19.742 1.00 37.03 97 ALA A O 1
ATOM 771 N N . LYS A 1 98 ? 13.224 -15.973 18.789 1.00 33.69 98 LYS A N 1
ATOM 772 C CA . LYS A 1 98 ? 13.973 -17.220 18.953 1.00 33.69 98 LYS A CA 1
ATOM 773 C C . LYS A 1 98 ? 15.252 -17.044 18.141 1.00 33.69 98 LYS A C 1
ATOM 775 O O . LYS A 1 98 ? 15.170 -16.881 16.933 1.00 33.69 98 LYS A O 1
ATOM 780 N N . GLN A 1 99 ? 16.402 -17.020 18.811 1.00 32.78 99 GLN A N 1
ATOM 781 C CA . GLN A 1 99 ? 17.701 -17.062 18.150 1.00 32.78 99 GLN A CA 1
ATOM 782 C C . GLN A 1 99 ? 17.776 -18.379 17.380 1.00 32.78 99 GLN A C 1
ATOM 784 O O . GLN A 1 99 ? 18.120 -19.422 17.931 1.00 32.78 99 GLN A O 1
ATOM 789 N N . THR A 1 100 ? 17.386 -18.361 16.116 1.00 35.84 100 THR A N 1
ATOM 790 C CA . THR A 1 100 ? 17.706 -19.428 15.181 1.00 35.84 100 THR A CA 1
ATOM 791 C C . THR A 1 100 ? 19.149 -19.187 14.763 1.00 35.84 100 THR A C 1
ATOM 793 O O . THR A 1 100 ? 19.394 -18.240 14.033 1.00 35.84 100 THR A O 1
ATOM 796 N N . ALA A 1 101 ? 20.099 -19.983 15.269 1.00 35.75 101 ALA A N 1
ATOM 797 C CA . ALA A 1 101 ? 21.550 -19.817 15.061 1.00 35.75 101 ALA A CA 1
ATOM 798 C C . ALA A 1 101 ? 22.118 -18.470 15.612 1.00 35.75 101 ALA A C 1
ATOM 800 O O . ALA A 1 101 ? 21.358 -17.638 16.117 1.00 35.75 101 ALA A O 1
ATOM 801 N N . PRO A 1 102 ? 23.446 -18.230 15.645 1.00 37.22 102 PRO A N 1
ATOM 802 C CA . PRO A 1 102 ? 23.996 -17.082 16.366 1.00 37.22 102 PRO A CA 1
ATOM 803 C C . PRO A 1 102 ? 23.759 -15.769 15.599 1.00 37.22 102 PRO A C 1
ATOM 805 O O . PRO A 1 102 ? 24.389 -15.542 14.573 1.00 37.22 102 PRO A O 1
ATOM 808 N N . GLY A 1 103 ? 22.883 -14.895 16.116 1.00 34.91 103 GLY A N 1
ATOM 809 C CA . GLY A 1 103 ? 22.845 -13.461 15.762 1.00 34.91 103 GLY A CA 1
ATOM 810 C C . GLY A 1 103 ? 21.673 -12.943 14.912 1.00 34.91 103 GLY A C 1
ATOM 811 O O . GLY A 1 103 ? 21.678 -11.770 14.552 1.00 34.91 103 GLY A O 1
ATOM 812 N N . TRP A 1 104 ? 20.666 -13.759 14.607 1.00 45.69 104 TRP A N 1
ATOM 813 C CA . TRP A 1 104 ? 19.649 -13.440 13.595 1.00 45.69 104 TRP A CA 1
ATOM 814 C C . TRP A 1 104 ? 18.422 -12.736 14.204 1.00 45.69 104 TRP A C 1
ATOM 816 O O . TRP A 1 104 ? 17.896 -13.177 15.228 1.00 45.69 104 TRP A O 1
ATOM 826 N N . ILE A 1 105 ? 17.958 -11.644 13.583 1.00 41.25 105 ILE A N 1
ATOM 827 C CA . ILE A 1 105 ? 16.682 -10.984 13.908 1.00 41.25 105 ILE A CA 1
ATOM 828 C C . ILE A 1 105 ? 15.759 -11.157 12.701 1.00 41.25 105 ILE A C 1
ATOM 830 O O . ILE A 1 105 ? 16.039 -10.651 11.619 1.00 41.25 105 ILE A O 1
ATOM 834 N N . GLU A 1 106 ? 14.660 -11.886 12.878 1.00 41.84 106 GLU A N 1
ATOM 835 C CA . GLU A 1 106 ? 13.629 -12.014 11.849 1.00 41.84 106 GLU A CA 1
ATOM 836 C C . GLU A 1 106 ? 12.817 -10.710 11.757 1.00 41.84 106 GLU A C 1
ATOM 838 O O . GLU A 1 106 ? 12.316 -10.200 12.762 1.00 41.84 106 GLU A O 1
ATOM 843 N N . HIS A 1 107 ? 12.661 -10.176 10.544 1.00 47.12 107 HIS A N 1
ATOM 844 C CA . HIS A 1 107 ? 11.842 -8.995 10.267 1.00 47.12 107 HIS A CA 1
ATOM 845 C C . HIS A 1 107 ? 10.707 -9.340 9.293 1.00 47.12 107 HIS A C 1
ATOM 847 O O . HIS A 1 107 ? 10.890 -10.082 8.335 1.00 47.12 107 HIS A O 1
ATOM 853 N N . ASN A 1 108 ? 9.531 -8.746 9.507 1.00 49.28 108 ASN A N 1
ATOM 854 C CA . ASN A 1 108 ? 8.313 -8.981 8.711 1.00 49.28 108 ASN A CA 1
ATOM 855 C C . ASN A 1 108 ? 8.270 -8.320 7.332 1.00 49.28 108 ASN A C 1
ATOM 857 O O . ASN A 1 108 ? 7.288 -8.442 6.604 1.00 49.28 108 ASN A O 1
ATOM 861 N N . PHE A 1 109 ? 9.306 -7.569 6.998 1.00 52.97 109 PHE A N 1
ATOM 862 C CA . PHE A 1 109 ? 9.286 -6.599 5.913 1.00 52.97 109 PHE A CA 1
ATOM 863 C C . PHE A 1 109 ? 10.058 -7.078 4.673 1.00 52.97 109 PHE A C 1
ATOM 865 O O . PHE A 1 109 ? 10.286 -6.290 3.767 1.00 52.97 109 PHE A O 1
ATOM 872 N N . GLY A 1 110 ? 10.432 -8.362 4.622 1.00 47.25 110 GLY A N 1
ATOM 873 C CA . GLY A 1 110 ? 11.119 -8.974 3.482 1.00 47.25 110 GLY A CA 1
ATOM 874 C C . GLY A 1 110 ? 12.627 -8.702 3.418 1.00 47.25 110 GLY A C 1
ATOM 875 O O . GLY A 1 110 ? 13.228 -8.193 4.365 1.00 47.25 110 GLY A O 1
ATOM 876 N N . PHE A 1 111 ? 13.249 -9.115 2.309 1.00 55.44 111 PHE A N 1
ATOM 877 C CA . PHE A 1 111 ? 14.673 -8.929 2.018 1.00 55.44 111 PHE A CA 1
ATOM 878 C C . PHE A 1 111 ? 14.855 -7.731 1.079 1.00 55.44 111 PHE A C 1
ATOM 880 O O . PHE A 1 111 ? 14.284 -7.721 -0.010 1.00 55.44 111 PHE A O 1
ATOM 887 N N . VAL A 1 112 ? 15.654 -6.741 1.482 1.00 49.25 112 VAL A N 1
ATOM 888 C CA . VAL A 1 112 ? 15.893 -5.527 0.678 1.00 49.25 112 VAL A CA 1
ATOM 889 C C . VAL A 1 112 ? 17.364 -5.294 0.354 1.00 49.25 112 VAL A C 1
ATOM 891 O O . VAL A 1 112 ? 17.688 -4.747 -0.699 1.00 49.25 112 VAL A O 1
ATOM 894 N N . ASP A 1 113 ? 18.268 -5.726 1.227 1.00 43.94 113 ASP A N 1
ATOM 895 C CA . ASP A 1 113 ? 19.696 -5.564 0.992 1.00 43.94 113 ASP A CA 1
ATOM 896 C C . ASP A 1 113 ? 20.212 -6.691 0.078 1.00 43.94 113 ASP A C 1
ATOM 898 O O . ASP A 1 113 ? 19.904 -7.868 0.277 1.00 43.94 113 ASP A O 1
ATOM 902 N N . GLY A 1 114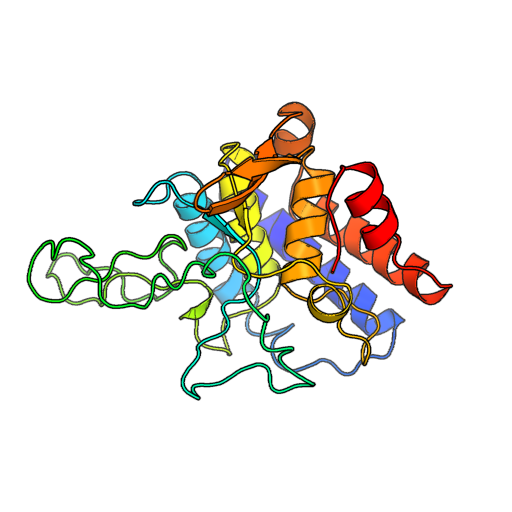 ? 21.023 -6.322 -0.919 1.00 42.47 114 GLY A N 1
ATOM 903 C CA . GLY A 1 114 ? 21.779 -7.231 -1.787 1.00 42.47 114 GLY A CA 1
ATOM 904 C C . GLY A 1 114 ? 22.781 -8.118 -1.040 1.00 42.47 114 GLY A C 1
ATOM 905 O O . GLY A 1 114 ? 23.377 -9.006 -1.646 1.00 42.47 114 GLY A O 1
ATOM 906 N N . ARG A 1 115 ? 22.907 -7.960 0.280 1.00 44.56 115 ARG A N 1
ATOM 907 C CA . ARG A 1 115 ? 23.334 -9.015 1.205 1.00 44.56 115 ARG A CA 1
ATOM 908 C C . ARG A 1 115 ? 22.283 -10.131 1.287 1.00 44.56 115 ARG A C 1
ATOM 910 O O . ARG A 1 115 ? 21.758 -10.454 2.343 1.00 44.56 115 ARG A O 1
ATOM 917 N N . ILE A 1 116 ? 21.998 -10.747 0.145 1.00 45.12 116 ILE A N 1
ATOM 918 C CA . ILE A 1 116 ? 21.451 -12.098 0.093 1.00 45.12 116 ILE A CA 1
ATOM 919 C C . ILE A 1 116 ? 22.404 -12.958 0.924 1.00 45.12 116 ILE A C 1
ATOM 921 O O . ILE A 1 116 ? 23.618 -12.766 0.834 1.00 45.12 116 ILE A O 1
ATOM 925 N N . ALA A 1 117 ? 21.882 -13.878 1.736 1.00 44.94 117 ALA A N 1
ATOM 926 C CA . ALA A 1 117 ? 22.711 -14.949 2.264 1.00 44.94 117 ALA A CA 1
ATOM 927 C C . ALA A 1 117 ? 23.370 -15.634 1.061 1.00 44.94 117 ALA A C 1
ATOM 929 O O . ALA A 1 117 ? 22.710 -16.355 0.311 1.00 44.94 117 ALA A O 1
ATOM 930 N N . GLN A 1 118 ? 24.646 -15.335 0.824 1.00 46.12 118 GLN A N 1
ATOM 931 C CA . GLN A 1 118 ? 25.430 -16.078 -0.142 1.00 46.12 118 GLN A CA 1
ATOM 932 C C . GLN A 1 118 ? 25.363 -17.561 0.267 1.00 46.12 118 GLN A C 1
ATOM 934 O O . GLN A 1 118 ? 25.182 -17.863 1.453 1.00 46.12 118 GLN A O 1
ATOM 939 N N . PRO A 1 119 ? 25.496 -18.509 -0.672 1.00 43.38 119 PRO A N 1
ATOM 940 C CA . PRO A 1 119 ? 25.474 -19.940 -0.357 1.00 43.38 119 PRO A CA 1
ATOM 941 C C . PRO A 1 119 ? 26.487 -20.356 0.726 1.00 43.38 119 PRO A C 1
ATOM 943 O O . PRO A 1 119 ? 26.325 -21.397 1.356 1.00 43.38 119 PRO A O 1
ATOM 946 N N . ASP A 1 120 ? 27.516 -19.536 0.952 1.00 52.94 120 ASP A N 1
ATOM 947 C CA . ASP A 1 120 ? 28.557 -19.701 1.969 1.00 52.94 120 ASP A CA 1
ATOM 948 C C . ASP A 1 120 ? 28.220 -19.065 3.339 1.00 52.94 120 ASP A C 1
ATOM 950 O O . ASP A 1 120 ? 29.042 -19.086 4.255 1.00 52.94 120 ASP A O 1
ATOM 954 N N . GLY A 1 121 ? 27.024 -18.491 3.499 1.00 43.56 121 GLY A N 1
ATOM 955 C CA . GLY A 1 121 ? 26.590 -17.800 4.714 1.00 43.56 121 GLY A CA 1
ATOM 956 C C . GLY A 1 121 ? 27.125 -16.371 4.870 1.00 43.56 121 GLY A C 1
ATOM 957 O O . GLY A 1 121 ? 26.830 -15.723 5.876 1.00 43.56 121 GLY A O 1
ATOM 958 N N . SER A 1 122 ? 27.877 -15.844 3.898 1.00 39.44 122 SER A N 1
ATOM 959 C CA . SER A 1 122 ? 28.360 -14.463 3.903 1.00 39.44 122 SER A CA 1
ATOM 960 C C . SER A 1 122 ? 27.304 -13.516 3.315 1.00 39.44 122 SER A C 1
ATOM 962 O O . SER A 1 122 ? 27.190 -13.257 2.126 1.00 39.44 122 SER A O 1
ATOM 964 N N . GLY A 1 123 ? 26.446 -13.005 4.187 1.00 43.19 123 GLY A N 1
ATOM 965 C CA . GLY A 1 123 ? 25.375 -12.077 3.836 1.00 43.19 123 GLY A CA 1
ATOM 966 C C . GLY A 1 123 ? 24.512 -11.840 5.062 1.00 43.19 123 GLY A C 1
ATOM 967 O O . GLY A 1 123 ? 24.083 -12.789 5.712 1.00 43.19 123 GLY A O 1
ATOM 968 N N . GLY A 1 124 ? 24.326 -10.577 5.442 1.00 39.56 124 GLY A N 1
ATOM 969 C CA . GLY A 1 124 ? 23.486 -10.228 6.587 1.00 39.56 124 GLY A CA 1
ATOM 970 C C . GLY A 1 124 ? 22.020 -10.592 6.315 1.00 39.56 124 GLY A C 1
ATOM 971 O O . GLY A 1 124 ? 21.543 -10.368 5.208 1.00 39.56 124 GLY A O 1
ATOM 972 N N . PRO A 1 125 ? 21.276 -11.136 7.286 1.00 39.62 125 PRO A N 1
ATOM 973 C CA . PRO A 1 125 ? 19.895 -11.539 7.066 1.00 39.62 125 PRO A CA 1
ATOM 974 C C . PRO A 1 125 ? 18.971 -10.338 6.952 1.00 39.62 125 PRO A C 1
ATOM 976 O O . PRO A 1 125 ? 18.663 -9.698 7.951 1.00 39.62 125 PRO A O 1
ATOM 979 N N . GLY A 1 126 ? 18.438 -10.118 5.756 1.00 42.31 126 GLY A N 1
ATOM 980 C CA . GLY A 1 126 ? 17.197 -9.375 5.590 1.00 42.31 126 GLY A CA 1
ATOM 981 C C . GLY A 1 126 ? 17.295 -7.882 5.874 1.00 42.31 126 GLY A C 1
ATOM 982 O O . GLY A 1 126 ? 18.150 -7.362 6.584 1.00 42.31 126 GLY A O 1
ATOM 983 N N . GLY A 1 127 ? 16.371 -7.156 5.270 1.00 46.50 127 GLY A N 1
ATOM 984 C CA . GLY A 1 127 ? 16.276 -5.727 5.460 1.00 46.50 127 GLY A CA 1
ATOM 985 C C . GLY A 1 127 ? 14.817 -5.390 5.393 1.00 46.50 127 GLY A C 1
ATOM 986 O O . GLY A 1 127 ? 14.203 -5.556 4.349 1.00 46.50 127 GLY A O 1
ATOM 987 N N . SER A 1 128 ? 14.265 -4.914 6.503 1.00 57.72 128 SER A N 1
ATOM 988 C CA . SER A 1 128 ? 13.012 -4.183 6.419 1.00 57.72 128 SER A CA 1
ATOM 989 C C . SER A 1 128 ? 13.142 -3.070 5.390 1.00 57.72 128 SER A C 1
ATOM 991 O O . SER A 1 128 ? 14.233 -2.532 5.216 1.00 57.72 128 SER A O 1
ATOM 993 N N . VAL A 1 129 ? 12.039 -2.657 4.770 1.00 62.78 129 VAL A N 1
ATOM 994 C CA . VAL A 1 129 ? 12.018 -1.387 4.035 1.00 62.78 129 VAL A CA 1
ATOM 995 C C . VAL A 1 129 ? 12.566 -0.233 4.904 1.00 62.78 129 VAL A C 1
ATOM 997 O O . VAL A 1 129 ? 13.189 0.692 4.402 1.00 62.78 129 VAL A O 1
ATOM 1000 N N . GLN A 1 130 ? 12.468 -0.349 6.236 1.00 58.44 130 GLN A N 1
ATOM 1001 C CA . GLN A 1 130 ? 13.068 0.568 7.219 1.00 58.44 130 GLN A CA 1
ATOM 1002 C C . GLN A 1 130 ? 14.600 0.486 7.336 1.00 58.44 130 GLN A C 1
ATOM 1004 O O . GLN A 1 130 ? 15.224 1.399 7.868 1.00 58.44 130 GLN A O 1
ATOM 1009 N N . HIS A 1 131 ? 15.202 -0.617 6.900 1.00 59.81 131 HIS A N 1
ATOM 1010 C CA . HIS A 1 131 ? 16.650 -0.834 6.836 1.00 59.81 131 HIS A CA 1
ATOM 1011 C C . HIS A 1 131 ? 17.204 -0.641 5.419 1.00 59.81 131 HIS A C 1
ATOM 1013 O O . HIS A 1 131 ? 18.409 -0.784 5.214 1.00 59.81 131 HIS A O 1
ATOM 1019 N N . MET A 1 132 ? 16.346 -0.304 4.452 1.00 67.56 132 MET A N 1
ATOM 1020 C CA . MET A 1 132 ? 16.771 0.093 3.120 1.00 67.56 132 MET A CA 1
ATOM 1021 C C . MET A 1 132 ? 17.605 1.382 3.214 1.00 67.56 132 MET A C 1
ATOM 1023 O O . MET A 1 132 ? 17.197 2.318 3.912 1.00 67.56 132 MET A O 1
ATOM 1027 N N . PRO A 1 133 ? 18.760 1.473 2.530 1.00 69.25 133 PRO A N 1
ATOM 1028 C CA . PRO A 1 133 ? 19.495 2.724 2.431 1.00 69.25 133 PRO A CA 1
ATOM 1029 C C . PRO A 1 133 ? 18.585 3.845 1.922 1.00 69.25 133 PRO A C 1
ATOM 1031 O O . PRO A 1 133 ? 17.805 3.649 0.991 1.00 69.25 133 PRO A O 1
ATOM 1034 N N . ALA A 1 134 ? 18.711 5.046 2.488 1.00 68.12 134 ALA A N 1
ATOM 1035 C CA . ALA A 1 134 ? 17.878 6.186 2.095 1.00 68.12 134 ALA A CA 1
ATOM 1036 C C . ALA A 1 134 ? 17.995 6.540 0.597 1.00 68.12 134 ALA A C 1
ATOM 1038 O O . ALA A 1 134 ? 17.079 7.121 0.034 1.00 68.12 134 ALA A O 1
ATOM 1039 N N . SER A 1 135 ? 19.108 6.176 -0.049 1.00 68.25 135 SER A N 1
ATOM 1040 C CA . SER A 1 135 ? 19.333 6.337 -1.491 1.00 68.25 135 SER A CA 1
ATOM 1041 C C . SER A 1 135 ? 18.551 5.353 -2.367 1.00 68.25 135 SER A C 1
ATOM 1043 O O . SER A 1 135 ? 18.533 5.515 -3.582 1.00 68.25 135 SER A O 1
ATOM 1045 N N . GLU A 1 136 ? 17.973 4.313 -1.773 1.00 73.12 136 GLU A N 1
ATOM 1046 C CA . GLU A 1 136 ? 17.265 3.232 -2.467 1.00 73.12 136 GLU A CA 1
ATOM 1047 C C . GLU A 1 136 ? 15.770 3.212 -2.137 1.00 73.12 136 GLU A C 1
ATOM 1049 O O . GLU A 1 136 ? 14.973 2.683 -2.911 1.00 73.12 136 GLU A O 1
ATOM 1054 N N . PHE A 1 137 ? 15.395 3.796 -0.997 1.00 77.62 137 PHE A N 1
ATOM 1055 C CA . PHE A 1 137 ? 14.011 3.918 -0.569 1.00 77.62 137 PHE A CA 1
ATOM 1056 C C . PHE A 1 137 ? 13.271 5.005 -1.343 1.00 77.62 137 PHE A C 1
ATOM 1058 O O . PHE A 1 137 ? 13.713 6.151 -1.413 1.00 77.62 137 PHE A O 1
ATOM 1065 N N . ASN A 1 138 ? 12.082 4.659 -1.828 1.00 81.69 138 ASN A N 1
ATOM 1066 C CA . ASN A 1 138 ? 11.078 5.602 -2.299 1.00 81.69 138 ASN A CA 1
ATOM 1067 C C . ASN A 1 138 ? 9.668 5.091 -1.944 1.00 81.69 138 ASN A C 1
ATOM 1069 O O . ASN A 1 138 ? 9.505 4.019 -1.356 1.00 81.69 138 ASN A O 1
ATOM 1073 N N . LEU A 1 139 ? 8.644 5.882 -2.269 1.00 85.06 139 LEU A N 1
ATOM 1074 C CA . LEU A 1 139 ? 7.257 5.536 -1.954 1.00 85.06 139 LEU A CA 1
ATOM 1075 C C . LEU A 1 139 ? 6.776 4.306 -2.740 1.00 85.06 139 LEU A C 1
ATOM 1077 O O . LEU A 1 139 ? 6.157 3.434 -2.141 1.00 85.06 139 LEU A O 1
ATOM 1081 N N . HIS A 1 140 ? 7.147 4.167 -4.013 1.00 89.81 140 HIS A N 1
ATOM 1082 C CA . HIS A 1 140 ? 6.758 3.029 -4.854 1.00 89.81 140 HIS A CA 1
ATOM 1083 C C . HIS A 1 140 ? 7.309 1.691 -4.356 1.00 89.81 140 HIS A C 1
ATOM 1085 O O . HIS A 1 140 ? 6.615 0.678 -4.404 1.00 89.81 140 HIS A O 1
ATOM 1091 N N . VAL A 1 141 ? 8.528 1.673 -3.812 1.00 88.00 141 VAL A N 1
ATOM 1092 C CA . VAL A 1 141 ? 9.095 0.510 -3.114 1.00 88.00 141 VAL A CA 1
ATOM 1093 C C . VAL A 1 141 ? 8.208 0.110 -1.930 1.00 88.00 141 VAL A C 1
ATOM 1095 O O . VAL A 1 141 ? 7.932 -1.076 -1.730 1.00 88.00 141 VAL A O 1
ATOM 1098 N N . ASN A 1 142 ? 7.762 1.088 -1.136 1.00 88.12 142 ASN A N 1
ATOM 1099 C CA . ASN A 1 142 ? 6.871 0.839 -0.005 1.00 88.12 142 ASN A CA 1
ATOM 1100 C C . ASN A 1 142 ? 5.515 0.293 -0.470 1.00 88.12 142 ASN A C 1
ATOM 1102 O O . ASN A 1 142 ? 4.999 -0.666 0.103 1.00 88.12 142 ASN A O 1
ATOM 1106 N N . ASP A 1 143 ? 4.960 0.869 -1.533 1.00 92.50 143 ASP A N 1
ATOM 1107 C CA . ASP A 1 143 ? 3.675 0.446 -2.083 1.00 92.50 143 ASP A CA 1
ATOM 1108 C C . ASP A 1 143 ? 3.756 -0.955 -2.697 1.00 92.50 143 ASP A C 1
ATOM 1110 O O . ASP A 1 143 ? 2.825 -1.741 -2.541 1.00 92.50 143 ASP A O 1
ATOM 1114 N N . ALA A 1 144 ? 4.887 -1.326 -3.307 1.00 93.62 144 ALA A N 1
ATOM 1115 C CA . ALA A 1 144 ? 5.133 -2.684 -3.785 1.00 93.62 144 ALA A CA 1
ATOM 1116 C C . ALA A 1 144 ? 5.144 -3.708 -2.638 1.00 93.62 144 ALA A C 1
ATOM 1118 O O . ALA A 1 144 ? 4.496 -4.752 -2.741 1.00 93.62 144 ALA A O 1
ATOM 1119 N N . TRP A 1 145 ? 5.818 -3.402 -1.522 1.00 91.62 145 TRP A N 1
ATOM 1120 C CA . TRP A 1 145 ? 5.766 -4.237 -0.315 1.00 91.62 145 TRP A CA 1
ATOM 1121 C C . TRP A 1 145 ? 4.323 -4.396 0.189 1.00 91.62 145 TRP A C 1
ATOM 1123 O O . TRP A 1 145 ? 3.854 -5.518 0.397 1.00 91.62 145 TRP A O 1
ATOM 1133 N N . LEU A 1 146 ? 3.590 -3.290 0.333 1.00 94.00 146 LEU A N 1
ATOM 1134 C CA . LEU A 1 146 ? 2.205 -3.313 0.801 1.00 94.00 146 LEU A CA 1
ATOM 1135 C C . LEU A 1 146 ? 1.324 -4.166 -0.123 1.00 94.00 146 LEU A C 1
ATOM 1137 O O . LEU A 1 146 ? 0.572 -5.030 0.332 1.00 94.00 146 LEU A O 1
ATOM 1141 N N . LEU A 1 147 ? 1.460 -3.958 -1.431 1.00 96.56 147 LEU A N 1
ATOM 1142 C CA . LEU A 1 147 ? 0.672 -4.620 -2.458 1.00 96.56 147 LEU A CA 1
ATOM 1143 C C . LEU A 1 147 ? 0.932 -6.133 -2.519 1.00 96.56 147 LEU A C 1
ATOM 1145 O O . LEU A 1 147 ? 0.031 -6.900 -2.864 1.00 96.56 147 LEU A O 1
ATOM 1149 N N . GLY A 1 148 ? 2.132 -6.589 -2.151 1.00 95.19 148 GLY A N 1
ATOM 1150 C CA . GLY A 1 148 ? 2.433 -8.015 -2.001 1.00 95.19 148 GLY A CA 1
ATOM 1151 C C . GLY A 1 148 ? 1.581 -8.667 -0.912 1.00 95.19 148 GLY A C 1
ATOM 1152 O O . GLY A 1 148 ? 0.946 -9.696 -1.146 1.00 95.19 148 GLY A O 1
ATOM 1153 N N . GLY A 1 149 ? 1.477 -8.026 0.254 1.00 94.88 149 GLY A N 1
ATOM 1154 C CA . GLY A 1 149 ? 0.612 -8.514 1.330 1.00 94.88 149 GLY A CA 1
ATOM 1155 C C . GLY A 1 149 ? -0.884 -8.396 1.004 1.00 94.88 149 GLY A C 1
ATOM 1156 O O . GLY A 1 149 ? -1.654 -9.295 1.351 1.00 94.88 149 GLY A O 1
ATOM 1157 N N . VAL A 1 150 ? -1.292 -7.340 0.286 1.00 97.75 150 VAL A N 1
ATOM 1158 C CA . VAL A 1 150 ? -2.675 -7.151 -0.197 1.00 97.75 150 VAL A CA 1
ATOM 1159 C C . VAL A 1 150 ? -3.104 -8.290 -1.120 1.00 97.75 150 VAL A C 1
ATOM 1161 O O . VAL A 1 150 ? -4.154 -8.890 -0.902 1.00 97.75 150 VAL A O 1
ATOM 1164 N N . HIS A 1 151 ? -2.261 -8.667 -2.083 1.00 97.81 151 HIS A N 1
ATOM 1165 C CA . HIS A 1 151 ? -2.536 -9.763 -3.017 1.00 97.81 151 HIS A CA 1
ATOM 1166 C C . HIS A 1 151 ? -2.553 -11.160 -2.376 1.00 97.81 151 HIS A C 1
ATOM 1168 O O . HIS A 1 151 ? -2.947 -12.136 -3.012 1.00 97.81 151 HIS A O 1
ATOM 1174 N N . LYS A 1 152 ? -2.134 -11.286 -1.113 1.00 96.31 152 LYS A N 1
ATOM 1175 C CA . LYS A 1 152 ? -2.320 -12.506 -0.307 1.00 96.31 152 LYS A CA 1
ATOM 1176 C C . LYS A 1 152 ? -3.352 -12.344 0.794 1.00 96.31 152 LYS A C 1
ATOM 1178 O O . LYS A 1 152 ? -3.505 -13.235 1.629 1.00 96.31 152 LYS A O 1
ATOM 1183 N N . TYR A 1 153 ? -4.080 -11.231 0.776 1.00 97.38 153 TYR A N 1
ATOM 1184 C CA . TYR A 1 153 ? -5.141 -10.909 1.719 1.00 97.38 153 TYR A CA 1
ATOM 1185 C C . TYR A 1 153 ? -4.664 -10.956 3.180 1.00 97.38 153 TYR A C 1
ATOM 1187 O O . TYR A 1 153 ? -5.431 -11.293 4.087 1.00 97.38 153 TYR A O 1
ATOM 1195 N N . LEU A 1 154 ? -3.382 -10.653 3.415 1.00 95.31 154 LEU A N 1
ATOM 1196 C CA . LEU A 1 154 ? -2.777 -10.732 4.741 1.00 95.31 154 LEU A CA 1
ATOM 1197 C C . LEU A 1 154 ? -3.346 -9.645 5.658 1.00 95.31 154 LEU A C 1
ATOM 1199 O O . LEU A 1 154 ? -3.642 -8.552 5.176 1.00 95.31 154 LEU A O 1
ATOM 1203 N N . PRO A 1 155 ? -3.488 -9.901 6.970 1.00 94.75 155 PRO A N 1
ATOM 1204 C CA . PRO A 1 155 ? -3.918 -8.887 7.926 1.00 94.75 155 PRO A CA 1
ATOM 1205 C C . PRO A 1 155 ? -2.796 -7.884 8.223 1.00 94.75 155 PRO A C 1
ATOM 1207 O O . PRO A 1 155 ? -1.711 -8.290 8.628 1.00 94.75 155 PRO A O 1
ATOM 1210 N N . PHE A 1 156 ? -3.077 -6.584 8.111 1.00 94.00 156 PHE A N 1
ATOM 1211 C CA . PHE A 1 156 ? -2.115 -5.514 8.403 1.00 94.00 156 PHE A CA 1
ATOM 1212 C C . PHE A 1 156 ? -2.399 -4.857 9.753 1.00 94.00 156 PHE A C 1
ATOM 1214 O O . PHE A 1 156 ? -3.503 -4.381 9.998 1.00 94.00 156 PHE A O 1
ATOM 1221 N N . TYR A 1 157 ? -1.407 -4.778 10.629 1.00 91.62 157 TYR A N 1
ATOM 1222 C CA . TYR A 1 157 ? -1.556 -4.235 11.977 1.00 91.62 157 TYR A CA 1
ATOM 1223 C C . TYR A 1 157 ? -0.960 -2.832 12.038 1.00 91.62 157 TYR A C 1
ATOM 1225 O O . TYR A 1 157 ? 0.161 -2.608 11.579 1.00 91.62 157 TYR A O 1
ATOM 1233 N N . ALA A 1 158 ? -1.697 -1.891 12.622 1.00 89.38 158 ALA A N 1
ATOM 1234 C CA . ALA A 1 158 ? -1.222 -0.523 12.765 1.00 89.38 158 ALA A CA 1
ATOM 1235 C C . ALA A 1 158 ? -0.077 -0.466 13.794 1.00 89.38 158 ALA A C 1
ATOM 1237 O O . ALA A 1 158 ? -0.257 -0.790 14.968 1.00 89.38 158 ALA A O 1
ATOM 1238 N N . ALA A 1 159 ? 1.108 -0.037 13.361 1.00 85.81 159 ALA A N 1
ATOM 1239 C CA . ALA A 1 159 ? 2.288 0.129 14.213 1.00 85.81 159 ALA A CA 1
ATOM 1240 C C . ALA A 1 159 ? 2.230 1.404 15.076 1.00 85.81 159 ALA A C 1
ATOM 1242 O O . ALA A 1 159 ? 2.972 1.545 16.049 1.00 85.81 159 ALA A O 1
ATOM 1243 N N . SER A 1 160 ? 1.346 2.339 14.731 1.00 80.38 160 SER A N 1
ATOM 1244 C CA . SER A 1 160 ? 1.118 3.592 15.449 1.00 80.38 160 SER A CA 1
ATOM 1245 C C . SER A 1 160 ? -0.348 4.012 15.381 1.00 80.38 160 SER A C 1
ATOM 1247 O O . SER A 1 160 ? -1.143 3.460 14.622 1.00 80.38 160 SER A O 1
ATOM 1249 N N . LYS A 1 161 ? -0.717 4.992 16.215 1.00 83.00 161 LYS A N 1
ATOM 1250 C CA . LYS A 1 161 ? -2.045 5.610 16.161 1.00 83.00 161 LYS A CA 1
ATOM 1251 C C . LYS A 1 161 ? -2.268 6.267 14.799 1.00 83.00 161 LYS A C 1
ATOM 1253 O O . LYS A 1 161 ? -1.398 6.990 14.308 1.00 83.00 161 LYS A O 1
ATOM 1258 N N . LEU A 1 162 ? -3.454 6.055 14.240 1.00 85.44 162 LEU A N 1
ATOM 1259 C CA . LEU A 1 162 ? -3.901 6.722 13.025 1.00 85.44 162 LEU A CA 1
ATOM 1260 C C . LEU A 1 162 ? -4.440 8.103 13.412 1.00 85.44 162 LEU A C 1
ATOM 1262 O O . LEU A 1 162 ? -5.461 8.211 14.084 1.00 85.44 162 LEU A O 1
ATOM 1266 N N . SER A 1 163 ? -3.708 9.144 13.036 1.00 85.38 163 SER A N 1
ATOM 1267 C CA . SER A 1 163 ? -4.069 10.549 13.234 1.00 85.38 163 SER A CA 1
ATOM 1268 C C . SER A 1 163 ? -3.853 11.301 11.930 1.00 85.38 163 SER A C 1
ATOM 1270 O O . SER A 1 163 ? -3.050 10.876 11.093 1.00 85.38 163 SER A O 1
ATOM 1272 N N . GLU A 1 164 ? -4.539 12.427 11.742 1.00 83.62 164 GLU A N 1
ATOM 1273 C CA . GLU A 1 164 ? -4.338 13.248 10.540 1.00 83.62 164 GLU A CA 1
ATOM 1274 C C . GLU A 1 164 ? -2.879 13.695 10.401 1.00 83.62 164 GLU A C 1
ATOM 1276 O O . GLU A 1 164 ? -2.319 13.631 9.310 1.00 83.62 164 GLU A O 1
ATOM 1281 N N . GLU A 1 165 ? -2.226 14.027 11.516 1.00 81.12 165 GLU A N 1
ATOM 1282 C CA . GLU A 1 165 ? -0.807 14.391 11.555 1.00 81.12 165 GLU A CA 1
ATOM 1283 C C . GLU A 1 165 ? 0.116 13.266 11.053 1.00 81.12 165 GLU A C 1
ATOM 1285 O O . GLU A 1 165 ? 1.104 13.526 10.369 1.00 81.12 165 GLU A O 1
ATOM 1290 N N . ASN A 1 166 ? -0.209 12.003 11.350 1.00 80.50 166 ASN A N 1
ATOM 1291 C CA . ASN A 1 166 ? 0.582 10.859 10.890 1.00 80.50 166 ASN A CA 1
ATOM 1292 C C . ASN A 1 166 ? 0.283 10.477 9.435 1.00 80.50 166 ASN A C 1
ATOM 1294 O O . ASN A 1 166 ? 1.137 9.885 8.769 1.00 80.50 166 ASN A O 1
ATOM 1298 N N . MET A 1 167 ? -0.925 10.773 8.953 1.00 85.94 167 MET A N 1
ATOM 1299 C CA . MET A 1 167 ? -1.358 10.449 7.594 1.00 85.94 167 MET A CA 1
ATOM 1300 C C . MET A 1 167 ? -0.943 11.514 6.577 1.00 85.94 167 MET A C 1
ATOM 1302 O O . MET A 1 167 ? -0.684 11.170 5.426 1.00 85.94 167 MET A O 1
ATOM 1306 N N . PHE A 1 168 ? -0.825 12.779 6.986 1.00 82.19 168 PHE A N 1
ATOM 1307 C CA . PHE A 1 168 ? -0.567 13.905 6.092 1.00 82.19 168 PHE A CA 1
ATOM 1308 C C . PHE A 1 168 ? 0.719 14.647 6.434 1.00 82.19 168 PHE A C 1
ATOM 1310 O O . PHE A 1 168 ? 0.973 15.039 7.569 1.00 82.19 168 PHE A O 1
ATOM 1317 N N . ARG A 1 169 ? 1.513 14.949 5.406 1.00 76.88 169 ARG A N 1
ATOM 1318 C CA . ARG A 1 169 ? 2.595 15.929 5.509 1.00 76.88 169 ARG A CA 1
ATOM 1319 C C . ARG A 1 169 ? 2.045 17.314 5.178 1.00 76.88 169 ARG A C 1
ATOM 1321 O O . ARG A 1 169 ? 2.106 17.751 4.029 1.00 76.88 169 ARG A O 1
ATOM 1328 N N . ASN A 1 170 ? 1.574 18.031 6.201 1.00 68.69 170 ASN A N 1
ATOM 1329 C CA . ASN A 1 170 ? 0.959 19.364 6.070 1.00 68.69 170 ASN A CA 1
ATOM 1330 C C . ASN A 1 170 ? 1.789 20.362 5.248 1.00 68.69 170 ASN A C 1
ATOM 1332 O O . ASN A 1 170 ? 1.234 21.121 4.459 1.00 68.69 170 ASN A O 1
ATOM 1336 N N . LYS A 1 171 ? 3.124 20.327 5.373 1.00 67.62 171 LYS A N 1
ATOM 1337 C CA . LYS A 1 171 ? 4.034 21.213 4.625 1.00 67.62 171 LYS A CA 1
ATOM 1338 C C . LYS A 1 171 ? 3.923 21.051 3.103 1.00 67.62 171 LYS A C 1
ATOM 1340 O O . LYS A 1 171 ? 4.141 22.015 2.380 1.00 67.62 171 LYS A O 1
ATOM 1345 N N . TYR A 1 172 ? 3.593 19.849 2.636 1.00 66.00 172 TYR A N 1
ATOM 1346 C CA . TYR A 1 172 ? 3.567 19.508 1.213 1.00 66.00 172 TYR A CA 1
ATOM 1347 C C . TYR A 1 172 ? 2.157 19.198 0.700 1.00 66.00 172 TYR A C 1
ATOM 1349 O O . TYR A 1 172 ? 1.987 19.040 -0.500 1.00 66.00 172 TYR A O 1
ATOM 1357 N N . ARG A 1 173 ? 1.149 19.140 1.587 1.00 75.94 173 ARG A N 1
ATOM 1358 C CA . ARG A 1 173 ? -0.226 18.706 1.268 1.00 75.94 173 ARG A CA 1
ATOM 1359 C C . ARG A 1 173 ? -0.267 17.325 0.599 1.00 75.94 173 ARG A C 1
ATOM 1361 O O . ARG A 1 173 ? -1.086 17.082 -0.278 1.00 75.94 173 ARG A O 1
ATOM 1368 N N . ARG A 1 174 ? 0.638 16.443 1.026 1.00 82.75 174 ARG A N 1
ATOM 1369 C CA . ARG A 1 174 ? 0.800 15.082 0.502 1.00 82.75 174 ARG A CA 1
ATOM 1370 C C . ARG A 1 174 ? 0.531 14.052 1.578 1.00 82.75 174 ARG A C 1
ATOM 1372 O O . ARG A 1 174 ? 0.717 14.336 2.768 1.00 82.75 174 ARG A O 1
ATOM 1379 N N . LEU A 1 175 ? 0.170 12.848 1.165 1.00 86.75 175 LEU A N 1
ATOM 1380 C CA . LEU A 1 175 ? 0.142 11.712 2.065 1.00 86.75 175 LEU A CA 1
ATOM 1381 C C . LEU A 1 175 ? 1.560 11.410 2.572 1.00 86.75 175 LEU A C 1
ATOM 1383 O O . LEU A 1 175 ? 2.538 11.368 1.824 1.00 86.75 175 LEU A O 1
ATOM 1387 N N . GLY A 1 176 ? 1.681 11.197 3.879 1.00 85.06 176 GLY A N 1
ATOM 1388 C CA . GLY A 1 176 ? 2.834 10.508 4.448 1.00 85.06 176 GLY A CA 1
ATOM 1389 C C . GLY A 1 176 ? 2.775 9.011 4.138 1.00 85.06 176 GLY A C 1
ATOM 1390 O O . GLY A 1 176 ? 1.761 8.512 3.659 1.00 85.06 176 GLY A O 1
ATOM 1391 N N . ILE A 1 177 ? 3.838 8.277 4.481 1.00 86.06 177 ILE A N 1
ATOM 1392 C CA . ILE A 1 177 ? 3.909 6.813 4.294 1.00 86.06 177 ILE A CA 1
ATOM 1393 C C . ILE A 1 177 ? 2.679 6.125 4.909 1.00 86.06 177 ILE A C 1
ATOM 1395 O O . ILE A 1 177 ? 1.943 5.450 4.201 1.00 86.06 177 ILE A O 1
ATOM 1399 N N . THR A 1 178 ? 2.375 6.404 6.184 1.00 88.88 178 THR A N 1
ATOM 1400 C CA . THR A 1 178 ? 1.193 5.852 6.873 1.00 88.88 178 THR A CA 1
ATOM 1401 C C . THR A 1 178 ? -0.119 6.190 6.158 1.00 88.88 178 THR A C 1
ATOM 1403 O O . THR A 1 178 ? -1.029 5.367 6.114 1.00 88.88 178 THR A O 1
ATOM 1406 N N . GLY A 1 179 ? -0.238 7.408 5.619 1.00 91.31 179 GLY A N 1
ATOM 1407 C CA . GLY A 1 179 ? -1.432 7.845 4.897 1.00 91.31 179 GLY A CA 1
ATOM 1408 C C . GLY A 1 179 ? -1.619 7.077 3.593 1.00 91.31 179 GLY A C 1
ATOM 1409 O O . GLY A 1 179 ? -2.717 6.594 3.333 1.00 91.31 179 GLY A O 1
ATOM 1410 N N . ARG A 1 180 ? -0.539 6.904 2.819 1.00 92.44 180 ARG A N 1
ATOM 1411 C CA . ARG A 1 180 ? -0.540 6.105 1.583 1.00 92.44 180 ARG A CA 1
ATOM 1412 C C . ARG A 1 180 ? -0.888 4.653 1.862 1.00 92.44 180 ARG A C 1
ATOM 1414 O O . ARG A 1 180 ? -1.777 4.114 1.216 1.00 92.44 180 ARG A O 1
ATOM 1421 N N . GLU A 1 181 ? -0.258 4.051 2.867 1.00 94.44 181 GLU A N 1
ATOM 1422 C CA . GLU A 1 181 ? -0.526 2.666 3.255 1.00 94.44 181 GLU A CA 1
ATOM 1423 C C . GLU A 1 181 ? -1.985 2.463 3.652 1.00 94.44 181 GLU A C 1
ATOM 1425 O O . GLU A 1 181 ? -2.643 1.547 3.160 1.00 94.44 181 GLU A O 1
ATOM 1430 N N . LEU A 1 182 ? -2.520 3.343 4.505 1.00 95.00 182 LEU A N 1
ATOM 1431 C CA . LEU A 1 182 ? -3.915 3.255 4.908 1.00 95.00 182 LEU A CA 1
ATOM 1432 C C . LEU A 1 182 ? -4.856 3.431 3.713 1.00 95.00 182 LEU A C 1
ATOM 1434 O O . LEU A 1 182 ? -5.810 2.668 3.572 1.00 95.00 182 LEU A O 1
ATOM 1438 N N . PHE A 1 183 ? -4.593 4.421 2.861 1.00 95.62 183 PHE A N 1
ATOM 1439 C CA . PHE A 1 183 ? -5.404 4.682 1.679 1.00 95.62 183 PHE A CA 1
ATOM 1440 C C . PHE A 1 183 ? -5.424 3.476 0.734 1.00 95.62 183 PHE A C 1
ATOM 1442 O O . PHE A 1 183 ? -6.500 3.016 0.365 1.00 95.62 183 PHE A O 1
ATOM 1449 N N . CYS A 1 184 ? -4.264 2.883 0.442 1.00 96.69 184 CYS A N 1
ATOM 1450 C CA . CYS A 1 184 ? -4.158 1.678 -0.380 1.00 96.69 184 CYS A CA 1
ATOM 1451 C C . CYS A 1 184 ? -4.926 0.492 0.216 1.00 96.69 184 CYS A C 1
ATOM 1453 O O . CYS A 1 184 ? -5.621 -0.219 -0.506 1.00 96.69 184 CYS A O 1
ATOM 1455 N N . LEU A 1 185 ? -4.852 0.284 1.536 1.00 97.94 185 LEU A N 1
ATOM 1456 C CA . LEU A 1 185 ? -5.635 -0.759 2.204 1.00 97.94 185 LEU A CA 1
ATOM 1457 C C . LEU A 1 185 ? -7.142 -0.508 2.037 1.00 97.94 185 LEU A C 1
ATOM 1459 O O . LEU A 1 185 ? -7.895 -1.434 1.734 1.00 97.94 185 LEU A O 1
ATOM 1463 N N . LEU A 1 186 ? -7.595 0.737 2.193 1.00 97.31 186 LEU A N 1
ATOM 1464 C CA . LEU A 1 186 ? -9.002 1.096 2.004 1.00 97.31 186 LEU A CA 1
ATOM 1465 C C . LEU A 1 186 ? -9.470 0.877 0.556 1.00 97.31 186 LEU A C 1
ATOM 1467 O O . LEU A 1 186 ? -10.557 0.318 0.378 1.00 97.31 186 LEU A O 1
ATOM 1471 N N . LEU A 1 187 ? -8.651 1.251 -0.436 1.00 97.19 187 LEU A N 1
ATOM 1472 C CA . LEU A 1 187 ? -8.884 0.990 -1.865 1.00 97.19 187 LEU A CA 1
ATOM 1473 C C . LEU A 1 187 ? -8.945 -0.510 -2.182 1.00 97.19 187 LEU A C 1
ATOM 1475 O O . LEU A 1 187 ? -9.770 -0.938 -2.978 1.00 97.19 187 LEU A O 1
ATOM 1479 N N . ALA A 1 188 ? -8.119 -1.323 -1.520 1.00 98.25 188 ALA A N 1
ATOM 1480 C CA . ALA A 1 188 ? -8.117 -2.782 -1.644 1.00 98.25 188 ALA A CA 1
ATOM 1481 C C . ALA A 1 188 ? -9.291 -3.471 -0.917 1.00 98.25 188 ALA A C 1
ATOM 1483 O O . ALA A 1 188 ? -9.281 -4.690 -0.736 1.00 98.25 188 ALA A O 1
ATOM 1484 N N . GLY A 1 189 ? -10.266 -2.718 -0.401 1.00 97.69 189 GLY A N 1
ATOM 1485 C CA . GLY A 1 189 ? -11.409 -3.282 0.313 1.00 97.69 189 GLY A CA 1
ATOM 1486 C C . GLY A 1 189 ? -11.088 -3.807 1.717 1.00 97.69 189 GLY A C 1
ATOM 1487 O O . GLY A 1 189 ? -11.820 -4.647 2.252 1.00 97.69 189 GLY A O 1
ATOM 1488 N N . TYR A 1 190 ? -10.011 -3.340 2.355 1.00 98.19 190 TYR A N 1
ATOM 1489 C CA . TYR A 1 190 ? -9.723 -3.688 3.746 1.00 98.19 190 TYR A CA 1
ATOM 1490 C C . TYR A 1 190 ? -10.576 -2.882 4.724 1.00 98.19 190 TYR A C 1
ATOM 1492 O O . TYR A 1 190 ? -10.906 -1.717 4.491 1.00 98.19 190 TYR A O 1
ATOM 1500 N N . ARG A 1 191 ? -10.914 -3.495 5.862 1.00 97.56 191 ARG A N 1
ATOM 1501 C CA . ARG A 1 191 ? -11.659 -2.855 6.957 1.00 97.56 191 ARG A CA 1
ATOM 1502 C C . ARG A 1 191 ? -11.008 -3.117 8.316 1.00 97.56 191 ARG A C 1
ATOM 1504 O O . ARG A 1 191 ? -10.437 -4.200 8.507 1.00 97.56 191 ARG A O 1
ATOM 1511 N N . PRO A 1 192 ? -11.098 -2.156 9.252 1.00 96.25 192 PRO A N 1
ATOM 1512 C CA . PRO A 1 192 ? -10.553 -2.307 10.588 1.00 96.25 192 PRO A CA 1
ATOM 1513 C C . PRO A 1 192 ? -11.305 -3.383 11.374 1.00 96.25 192 PRO A C 1
ATOM 1515 O O . PRO A 1 192 ? -12.520 -3.547 11.277 1.00 96.25 192 PRO A O 1
ATOM 1518 N N . VAL A 1 193 ? -10.552 -4.105 12.187 1.00 94.56 193 VAL A N 1
ATOM 1519 C CA . VAL A 1 193 ? -11.012 -5.031 13.212 1.00 94.56 193 VAL A CA 1
ATOM 1520 C C . VAL A 1 193 ? -10.183 -4.748 14.455 1.00 94.56 193 VAL A C 1
ATOM 1522 O O . VAL A 1 193 ? -8.954 -4.673 14.395 1.00 94.56 193 VAL A O 1
ATOM 1525 N N . THR A 1 194 ? -10.850 -4.599 15.594 1.00 91.25 194 THR A N 1
ATOM 1526 C CA . THR A 1 194 ? -10.168 -4.409 16.874 1.00 91.25 194 THR A CA 1
ATOM 1527 C C . THR A 1 194 ? -9.567 -5.729 17.341 1.00 91.25 194 THR A C 1
ATOM 1529 O O . THR A 1 194 ? -10.280 -6.706 17.569 1.00 91.25 194 THR A O 1
ATOM 1532 N N . ASN A 1 195 ? -8.249 -5.758 17.527 1.00 87.69 195 ASN A N 1
ATOM 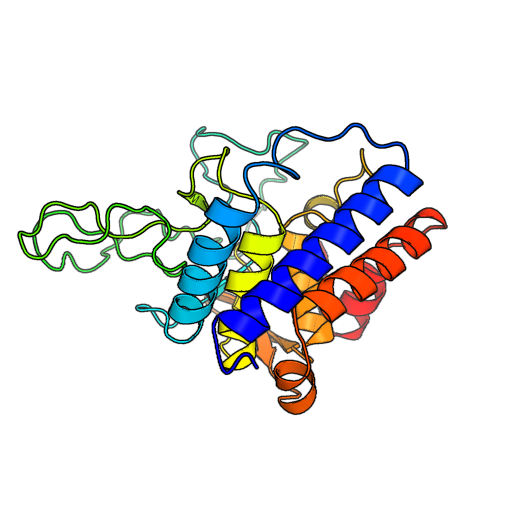1533 C CA . ASN A 1 195 ? -7.552 -6.845 18.195 1.00 87.69 195 ASN A CA 1
ATOM 1534 C C . ASN A 1 195 ? -7.226 -6.439 19.645 1.00 87.69 195 ASN A C 1
ATOM 1536 O O . ASN A 1 195 ? -6.493 -5.469 19.848 1.00 87.69 195 ASN A O 1
ATOM 1540 N N . PRO A 1 196 ? -7.680 -7.197 20.662 1.00 81.25 196 PRO A N 1
ATOM 1541 C CA . PRO A 1 196 ? -7.476 -6.836 22.068 1.00 81.25 196 PRO A CA 1
ATOM 1542 C C . PRO A 1 196 ? -6.011 -6.677 22.496 1.00 81.25 196 PRO A C 1
ATOM 1544 O O . PRO A 1 196 ? -5.727 -5.979 23.464 1.00 81.25 196 PRO A O 1
ATOM 1547 N N . LYS A 1 197 ? -5.075 -7.346 21.810 1.00 82.44 197 LYS A N 1
ATOM 1548 C CA . LYS A 1 197 ? -3.643 -7.331 22.151 1.00 82.44 197 LYS A CA 1
ATOM 1549 C C . LYS A 1 197 ? -2.828 -6.407 21.256 1.00 82.44 197 LYS A C 1
ATOM 1551 O O . LYS A 1 197 ? -1.828 -5.862 21.707 1.00 82.44 197 LYS A O 1
ATOM 1556 N N . LEU A 1 198 ? -3.220 -6.291 19.991 1.00 80.56 198 LEU A N 1
ATOM 1557 C CA . LEU A 1 198 ? -2.406 -5.681 18.938 1.00 80.56 198 LEU A CA 1
ATOM 1558 C C . LEU A 1 198 ? -3.007 -4.378 18.390 1.00 80.56 198 LEU A C 1
ATOM 1560 O O . LEU A 1 198 ? -2.394 -3.753 17.534 1.00 80.56 198 LEU A O 1
ATOM 1564 N N . GLY A 1 199 ? -4.171 -3.949 18.889 1.00 88.00 199 GLY A N 1
ATOM 1565 C CA . GLY A 1 199 ? -4.831 -2.718 18.455 1.00 88.00 199 GLY A CA 1
ATOM 1566 C C . GLY A 1 199 ? -5.573 -2.886 17.129 1.00 88.00 199 GLY A C 1
ATOM 1567 O O . GLY A 1 199 ? -6.232 -3.901 16.905 1.00 88.00 199 GLY A O 1
ATOM 1568 N N . THR A 1 200 ? -5.503 -1.878 16.261 1.00 89.75 200 THR A N 1
ATOM 1569 C CA . THR A 1 200 ? -6.214 -1.868 14.975 1.00 89.75 200 THR A CA 1
ATOM 1570 C C . THR A 1 200 ? -5.562 -2.813 13.970 1.00 89.75 200 THR A C 1
ATOM 1572 O O . THR A 1 200 ? -4.373 -2.692 13.667 1.00 89.75 200 THR A O 1
ATOM 1575 N N . VAL A 1 201 ? -6.365 -3.720 13.412 1.00 93.19 201 VAL A N 1
ATOM 1576 C CA . VAL A 1 201 ? -5.961 -4.648 12.350 1.00 93.19 201 VAL A CA 1
ATOM 1577 C C . VAL A 1 201 ? -6.835 -4.428 11.130 1.00 93.19 201 VAL A C 1
ATOM 1579 O O . VAL A 1 201 ? -8.052 -4.529 11.208 1.00 93.19 201 VAL A O 1
ATOM 1582 N N . MET A 1 202 ? -6.227 -4.162 9.987 1.00 97.06 202 MET A N 1
ATOM 1583 C CA . MET A 1 202 ? -6.904 -4.083 8.704 1.00 97.06 202 MET A CA 1
ATOM 1584 C C . MET A 1 202 ? -7.003 -5.491 8.117 1.00 97.06 202 MET A C 1
ATOM 1586 O O . MET A 1 202 ? -5.995 -6.175 7.938 1.00 97.06 202 MET A O 1
ATOM 1590 N N . THR A 1 203 ? -8.220 -5.926 7.797 1.00 97.31 203 THR A N 1
ATOM 1591 C CA . THR A 1 203 ? -8.502 -7.249 7.212 1.00 97.31 203 THR A CA 1
ATOM 1592 C C . THR A 1 203 ? -9.214 -7.100 5.874 1.00 97.31 203 THR A C 1
ATOM 1594 O O . THR A 1 203 ? -10.104 -6.257 5.748 1.00 97.31 203 THR A O 1
ATOM 1597 N N . CYS A 1 204 ? -8.837 -7.908 4.882 1.00 98.12 204 CYS A N 1
ATOM 1598 C CA . CYS A 1 204 ? -9.459 -7.889 3.561 1.00 98.12 204 CYS A CA 1
ATOM 1599 C C . CYS A 1 204 ? -10.927 -8.335 3.656 1.00 98.12 204 CYS A C 1
ATOM 1601 O O . CYS A 1 204 ? -11.220 -9.404 4.199 1.00 98.12 204 CYS A O 1
ATOM 1603 N N . ARG A 1 205 ? -11.849 -7.515 3.139 1.00 98.12 205 ARG A N 1
ATOM 1604 C CA . ARG A 1 205 ? -13.282 -7.843 3.037 1.00 98.12 205 ARG A CA 1
ATOM 1605 C C . ARG A 1 205 ? -13.751 -8.027 1.602 1.00 98.12 205 ARG A C 1
ATOM 1607 O O . ARG A 1 205 ? -14.783 -8.655 1.398 1.00 98.12 205 ARG A O 1
ATOM 1614 N N . ASP A 1 206 ? -12.978 -7.537 0.642 1.00 98.06 206 ASP A N 1
ATOM 1615 C CA . ASP A 1 206 ? -13.254 -7.653 -0.781 1.00 98.06 206 ASP A CA 1
ATOM 1616 C C . ASP A 1 206 ? -11.983 -8.117 -1.503 1.00 98.06 206 ASP A C 1
ATOM 1618 O O . ASP A 1 206 ? -11.056 -7.344 -1.746 1.00 98.06 206 ASP A O 1
ATOM 1622 N N . ARG A 1 207 ? -11.921 -9.419 -1.804 1.00 97.88 207 ARG A N 1
ATOM 1623 C CA . ARG A 1 207 ? -10.766 -10.005 -2.497 1.00 97.88 207 ARG A CA 1
ATOM 1624 C C . ARG A 1 207 ? -10.680 -9.556 -3.949 1.00 97.88 207 ARG A C 1
ATOM 1626 O O . ARG A 1 207 ? -9.578 -9.451 -4.465 1.00 97.88 207 ARG A O 1
ATOM 1633 N N . GLN A 1 208 ? -11.814 -9.255 -4.581 1.00 97.94 208 GLN A N 1
ATOM 1634 C CA . GLN A 1 208 ? -11.839 -8.801 -5.965 1.00 97.94 208 GLN A CA 1
ATOM 1635 C C . GLN A 1 208 ? -11.200 -7.414 -6.086 1.00 97.94 208 GLN A C 1
ATOM 1637 O O . GLN A 1 208 ? -10.377 -7.206 -6.975 1.00 97.94 208 GLN A O 1
ATOM 1642 N N . GLN A 1 209 ? -11.509 -6.492 -5.164 1.00 97.62 209 GLN A N 1
ATOM 1643 C CA . GLN A 1 209 ? -10.821 -5.196 -5.088 1.00 97.62 209 GLN A CA 1
ATOM 1644 C C . GLN A 1 209 ? -9.323 -5.363 -4.816 1.00 97.62 209 GLN A C 1
ATOM 1646 O O . GLN A 1 209 ? -8.505 -4.746 -5.495 1.00 97.62 209 GLN A O 1
ATOM 1651 N N . ALA A 1 210 ? -8.954 -6.229 -3.867 1.00 98.12 210 ALA A N 1
ATOM 1652 C CA . ALA A 1 210 ? -7.551 -6.508 -3.568 1.00 98.12 210 ALA A CA 1
ATOM 1653 C C . ALA A 1 210 ? -6.786 -7.100 -4.769 1.00 98.12 210 ALA A C 1
ATOM 1655 O O . ALA A 1 210 ? -5.632 -6.742 -4.982 1.00 98.12 210 ALA A O 1
ATOM 1656 N N . ASP A 1 211 ? -7.415 -7.969 -5.565 1.00 97.94 211 ASP A N 1
ATOM 1657 C CA . ASP A 1 211 ? -6.804 -8.586 -6.748 1.00 97.94 211 ASP A CA 1
ATOM 1658 C C . ASP A 1 211 ? -6.662 -7.630 -7.931 1.00 97.94 211 ASP A C 1
ATOM 1660 O O . ASP A 1 211 ? -5.713 -7.764 -8.713 1.00 97.94 211 ASP A O 1
ATOM 1664 N N . ALA A 1 212 ? -7.608 -6.700 -8.074 1.00 97.19 212 ALA A N 1
ATOM 1665 C CA . ALA A 1 212 ? -7.612 -5.700 -9.133 1.00 97.19 212 ALA A CA 1
ATOM 1666 C C . ALA A 1 212 ? -6.598 -4.574 -8.879 1.00 97.19 212 ALA A C 1
ATOM 1668 O O . ALA A 1 212 ? -6.092 -3.981 -9.835 1.00 97.19 212 ALA A O 1
ATOM 1669 N N . LEU A 1 213 ? -6.283 -4.291 -7.610 1.00 98.00 213 LEU A N 1
ATOM 1670 C CA . LEU A 1 213 ? -5.372 -3.214 -7.248 1.00 98.00 213 LEU A CA 1
ATOM 1671 C C . LEU A 1 213 ? -3.956 -3.471 -7.790 1.00 98.00 213 LEU A C 1
ATOM 1673 O O . LEU A 1 213 ? -3.411 -4.571 -7.722 1.00 98.00 213 LEU A O 1
ATOM 1677 N N . ASN A 1 214 ? -3.333 -2.429 -8.326 1.00 97.94 214 ASN A N 1
ATOM 1678 C CA . ASN A 1 214 ? -1.957 -2.454 -8.806 1.00 97.94 214 ASN A CA 1
ATOM 1679 C C . ASN A 1 214 ? -1.296 -1.083 -8.590 1.00 97.94 214 ASN A C 1
ATOM 1681 O O . ASN A 1 214 ? -1.970 -0.130 -8.201 1.00 97.94 214 ASN A O 1
ATOM 1685 N N . LEU A 1 215 ? 0.016 -0.981 -8.825 1.00 96.81 215 LEU A N 1
ATOM 1686 C CA . LEU A 1 215 ? 0.776 0.251 -8.566 1.00 96.81 215 LEU A CA 1
ATOM 1687 C C . LEU A 1 215 ? 0.260 1.460 -9.361 1.00 96.81 215 LEU A C 1
ATOM 1689 O O . LEU A 1 215 ? 0.223 2.566 -8.828 1.00 96.81 215 LEU A O 1
ATOM 1693 N N . VAL A 1 216 ? -0.199 1.244 -10.596 1.00 96.94 216 VAL A N 1
ATOM 1694 C CA . VAL A 1 216 ? -0.735 2.305 -11.461 1.00 96.94 216 VAL A CA 1
ATOM 1695 C C . VAL A 1 216 ? -2.035 2.853 -10.882 1.00 96.94 216 VAL A C 1
ATOM 1697 O O . VAL A 1 216 ? -2.184 4.064 -10.729 1.00 96.94 216 VAL A O 1
ATOM 1700 N N . ASN A 1 217 ? -2.966 1.970 -10.500 1.00 96.19 217 ASN A N 1
ATOM 1701 C CA . ASN A 1 217 ? -4.220 2.401 -9.882 1.00 96.19 217 ASN A CA 1
ATOM 1702 C C . ASN A 1 217 ? -3.987 3.074 -8.525 1.00 96.19 217 ASN A C 1
ATOM 1704 O O . ASN A 1 217 ? -4.648 4.063 -8.232 1.00 96.19 217 ASN A O 1
ATOM 1708 N N . ILE A 1 218 ? -3.029 2.591 -7.727 1.00 95.44 218 ILE A N 1
ATOM 1709 C CA . ILE A 1 218 ? -2.647 3.244 -6.469 1.00 95.44 218 ILE A CA 1
ATOM 1710 C C . ILE A 1 218 ? -2.207 4.689 -6.722 1.00 95.44 218 ILE A C 1
ATOM 1712 O O . ILE A 1 218 ? -2.719 5.601 -6.074 1.00 95.44 218 ILE A O 1
ATOM 1716 N N . GLU A 1 219 ? -1.284 4.920 -7.657 1.00 94.12 219 GLU A N 1
ATOM 1717 C CA . GLU A 1 219 ? -0.774 6.274 -7.890 1.00 94.12 219 GLU A CA 1
ATOM 1718 C C . GLU A 1 219 ? -1.812 7.219 -8.479 1.00 94.12 219 GLU A C 1
ATOM 1720 O O . GLU A 1 219 ? -1.876 8.373 -8.051 1.00 94.12 219 GLU A O 1
ATOM 1725 N N . ALA A 1 220 ? -2.647 6.731 -9.398 1.00 94.62 220 ALA A N 1
ATOM 1726 C CA . ALA A 1 220 ? -3.735 7.514 -9.972 1.00 94.62 220 ALA A CA 1
ATOM 1727 C C . ALA A 1 220 ? -4.738 7.965 -8.896 1.00 94.62 220 ALA A C 1
ATOM 1729 O O . ALA A 1 220 ? -5.091 9.142 -8.826 1.00 94.62 220 ALA A O 1
ATOM 1730 N N . GLU A 1 221 ? -5.146 7.056 -8.007 1.00 95.00 221 GLU A N 1
ATOM 1731 C CA . GLU A 1 221 ? -6.066 7.371 -6.909 1.00 95.00 221 GLU A CA 1
ATOM 1732 C C . GLU A 1 221 ? -5.425 8.313 -5.880 1.00 95.00 221 GLU A C 1
ATOM 1734 O O . GLU A 1 221 ? -6.093 9.195 -5.341 1.00 95.00 221 GLU A O 1
ATOM 1739 N N . ILE A 1 222 ? -4.120 8.175 -5.609 1.00 92.00 222 ILE A N 1
ATOM 1740 C CA . ILE A 1 222 ? -3.418 9.107 -4.716 1.00 92.00 222 ILE A CA 1
ATOM 1741 C C . ILE A 1 222 ? -3.301 10.488 -5.360 1.00 92.00 222 ILE A C 1
ATOM 1743 O O . ILE A 1 222 ? -3.453 11.486 -4.659 1.00 92.00 222 ILE A O 1
ATOM 1747 N N . ASP A 1 223 ? -3.052 10.577 -6.668 1.00 90.50 223 ASP A N 1
ATOM 1748 C CA . ASP A 1 223 ? -3.021 11.861 -7.371 1.00 90.50 223 ASP A CA 1
ATOM 1749 C C . ASP A 1 223 ? -4.382 12.558 -7.294 1.00 90.50 223 ASP A C 1
ATOM 1751 O O . ASP A 1 223 ? -4.462 13.711 -6.865 1.00 90.50 223 ASP A O 1
ATOM 1755 N N . ASP A 1 224 ? -5.464 11.842 -7.594 1.00 90.38 224 ASP A N 1
ATOM 1756 C CA . ASP A 1 224 ? -6.823 12.366 -7.462 1.00 90.38 224 ASP A CA 1
ATOM 1757 C C . ASP A 1 224 ? -7.133 12.815 -6.020 1.00 90.38 224 ASP A C 1
ATOM 1759 O O . ASP A 1 224 ? -7.599 13.940 -5.795 1.00 90.38 224 ASP A O 1
ATOM 1763 N N . LEU A 1 225 ? -6.790 11.994 -5.023 1.00 88.81 225 LEU A N 1
ATOM 1764 C CA . LEU A 1 225 ? -6.963 12.320 -3.609 1.00 88.81 225 LEU A CA 1
ATOM 1765 C C . LEU A 1 225 ? -6.175 13.575 -3.202 1.00 88.81 225 LEU A C 1
ATOM 1767 O O . LEU A 1 225 ? -6.722 14.469 -2.549 1.00 88.81 225 LEU A O 1
ATOM 1771 N N . GLU A 1 226 ? -4.895 13.665 -3.570 1.00 86.12 226 GLU A N 1
ATOM 1772 C CA . GLU A 1 226 ? -4.029 14.799 -3.235 1.00 86.12 226 GLU A CA 1
ATOM 1773 C C . GLU A 1 226 ? -4.477 16.080 -3.957 1.00 86.12 226 GLU A C 1
ATOM 1775 O O . GLU A 1 226 ? -4.442 17.160 -3.359 1.00 86.12 226 GLU A O 1
ATOM 1780 N N . ARG A 1 227 ? -4.968 15.992 -5.204 1.00 83.62 227 ARG A N 1
ATOM 1781 C CA . ARG A 1 227 ? -5.587 17.120 -5.926 1.00 83.62 227 ARG A CA 1
ATOM 1782 C C . ARG A 1 227 ? -6.852 17.605 -5.220 1.00 83.62 227 ARG A C 1
ATOM 1784 O O . ARG A 1 227 ? -6.980 18.807 -4.981 1.00 83.62 227 ARG A O 1
ATOM 1791 N N . LYS A 1 228 ? -7.748 16.694 -4.824 1.00 80.31 228 LYS A N 1
ATOM 1792 C CA . LYS A 1 228 ? -8.978 17.016 -4.077 1.00 80.31 228 LYS A CA 1
ATOM 1793 C C . LYS A 1 228 ? -8.676 17.627 -2.711 1.00 80.31 228 LYS A C 1
ATOM 1795 O O . LYS A 1 228 ? -9.318 18.601 -2.320 1.00 80.31 228 LYS A O 1
ATOM 1800 N N . HIS A 1 229 ? -7.651 17.131 -2.016 1.00 73.25 229 HIS A N 1
ATOM 1801 C CA . HIS A 1 229 ? -7.258 17.640 -0.703 1.00 73.25 229 HIS A CA 1
ATOM 1802 C C . HIS A 1 229 ? -6.813 19.111 -0.727 1.00 73.25 229 HIS A C 1
ATOM 1804 O O . HIS A 1 229 ? -7.003 19.827 0.260 1.00 73.25 229 HIS A O 1
ATOM 1810 N N . ARG A 1 230 ? -6.293 19.619 -1.857 1.00 67.06 230 ARG A N 1
ATOM 1811 C CA . ARG A 1 230 ? -5.945 21.049 -1.992 1.00 67.06 230 ARG A CA 1
ATOM 1812 C C . ARG A 1 230 ? -7.132 21.984 -1.759 1.00 67.06 230 ARG A C 1
ATOM 1814 O O . ARG A 1 230 ? -6.896 23.138 -1.402 1.00 67.06 230 ARG A O 1
ATOM 1821 N N . ASN A 1 231 ? -8.356 21.478 -1.910 1.00 56.75 231 ASN A N 1
ATOM 1822 C CA . ASN A 1 231 ? -9.601 22.232 -1.789 1.00 56.75 231 ASN A CA 1
ATOM 1823 C C . ASN A 1 231 ? -10.284 22.087 -0.411 1.00 56.75 231 ASN A C 1
ATOM 1825 O O . ASN A 1 231 ? -11.356 22.652 -0.209 1.00 56.75 231 ASN A O 1
ATOM 1829 N N . GLY A 1 232 ? -9.659 21.397 0.554 1.00 52.75 232 GLY A N 1
ATOM 1830 C CA . GLY A 1 232 ? -10.114 21.327 1.949 1.00 52.75 232 GLY A CA 1
ATOM 1831 C C . GLY A 1 232 ? -10.772 20.002 2.363 1.00 52.75 232 GLY A C 1
ATOM 1832 O O . GLY A 1 232 ? -11.442 19.331 1.587 1.00 52.75 232 GLY A O 1
ATOM 1833 N N . THR A 1 233 ? -10.604 19.663 3.650 1.00 55.75 233 THR A N 1
ATOM 1834 C CA . THR A 1 233 ? -10.822 18.346 4.296 1.00 55.75 233 THR A CA 1
ATOM 1835 C C . THR A 1 233 ? -10.028 17.196 3.670 1.00 55.75 233 THR A C 1
ATOM 1837 O O . THR A 1 233 ? -9.858 17.079 2.462 1.00 55.75 233 THR A O 1
ATOM 1840 N N . SER A 1 234 ? -9.502 16.312 4.510 1.00 73.62 234 SER A N 1
ATOM 1841 C CA . SER A 1 234 ? -8.862 15.082 4.051 1.00 73.62 234 SER A CA 1
ATOM 1842 C C . SER A 1 234 ? -9.950 14.081 3.640 1.00 73.62 234 SER A C 1
ATOM 1844 O O . SER A 1 234 ? -10.659 13.535 4.486 1.00 73.62 234 SER A O 1
ATOM 1846 N N . GLU A 1 235 ? -10.120 13.848 2.337 1.00 86.25 235 GLU A N 1
ATOM 1847 C CA . GLU A 1 235 ? -10.988 12.774 1.828 1.00 86.25 235 GLU A CA 1
ATOM 1848 C C . GLU A 1 235 ? -10.589 11.414 2.428 1.00 86.25 235 GLU A C 1
ATOM 1850 O O . GLU A 1 235 ? -11.455 10.623 2.791 1.00 86.25 235 GLU A O 1
ATOM 1855 N N . LEU A 1 236 ? -9.297 11.194 2.702 1.00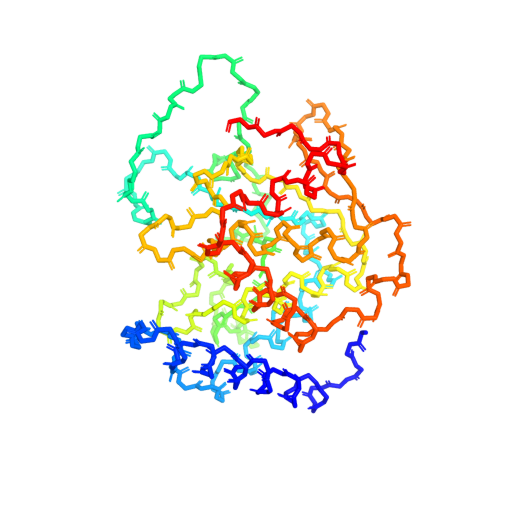 88.94 236 LEU A N 1
ATOM 1856 C CA . LEU A 1 236 ? -8.826 10.019 3.442 1.00 88.94 236 LEU A CA 1
ATOM 1857 C C . LEU A 1 236 ? -9.416 9.939 4.856 1.00 88.94 236 LEU A C 1
ATOM 1859 O O . LEU A 1 236 ? -9.781 8.858 5.302 1.00 88.94 236 LEU A O 1
ATOM 1863 N N . THR A 1 237 ? -9.550 11.062 5.565 1.00 89.12 237 THR A N 1
ATOM 1864 C CA . THR A 1 237 ? -10.178 11.116 6.896 1.00 89.12 237 THR A CA 1
ATOM 1865 C C . THR A 1 237 ? -11.638 10.689 6.786 1.00 89.12 237 THR A C 1
ATOM 1867 O O . THR A 1 237 ? -12.113 9.906 7.610 1.00 89.12 237 THR A O 1
ATOM 1870 N N . LYS A 1 238 ? -12.353 11.166 5.757 1.00 90.00 238 LYS A N 1
ATOM 1871 C CA . LYS A 1 238 ? -13.744 10.766 5.502 1.00 90.00 238 LYS A CA 1
ATOM 1872 C C . LYS A 1 238 ? -13.834 9.271 5.201 1.00 90.00 238 LYS A C 1
ATOM 1874 O O . LYS A 1 238 ? -14.642 8.586 5.824 1.00 90.00 238 LYS A O 1
ATOM 1879 N N . MET A 1 239 ? -12.969 8.754 4.329 1.00 92.06 239 MET A N 1
ATOM 1880 C CA . MET A 1 239 ? -12.899 7.328 3.994 1.00 92.06 239 MET A CA 1
ATOM 1881 C C . MET A 1 239 ? -12.573 6.462 5.213 1.00 92.06 239 MET A C 1
ATOM 1883 O O . MET A 1 239 ? -13.238 5.456 5.449 1.00 92.06 239 MET A O 1
ATOM 1887 N N . ALA A 1 240 ? -11.593 6.866 6.023 1.00 91.56 240 ALA A N 1
ATOM 1888 C CA . ALA A 1 240 ? -11.200 6.155 7.232 1.00 91.56 240 ALA A CA 1
ATOM 1889 C C . ALA A 1 240 ? -12.363 6.089 8.234 1.00 91.56 240 ALA A C 1
ATOM 1891 O O . ALA A 1 240 ? -12.707 5.005 8.706 1.00 91.56 240 ALA A O 1
ATOM 1892 N N . ARG A 1 241 ? -13.039 7.216 8.493 1.00 92.31 241 ARG A N 1
ATOM 1893 C CA . ARG A 1 241 ? -14.220 7.255 9.373 1.00 92.31 241 ARG A CA 1
ATOM 1894 C C . ARG A 1 241 ? -15.374 6.415 8.828 1.00 92.31 241 ARG A C 1
ATOM 1896 O O . ARG A 1 241 ? -15.977 5.664 9.587 1.00 92.31 241 ARG A O 1
ATOM 1903 N N . ALA A 1 242 ? -15.650 6.490 7.525 1.00 92.94 242 ALA A N 1
ATOM 1904 C CA . ALA A 1 242 ? -16.676 5.672 6.874 1.00 92.94 242 ALA A CA 1
ATOM 1905 C C . ALA A 1 242 ? -16.362 4.168 6.955 1.00 92.94 242 ALA A C 1
ATOM 1907 O O . ALA A 1 242 ? -17.269 3.346 7.057 1.00 92.94 242 ALA A O 1
ATOM 1908 N N . ALA A 1 243 ? -15.078 3.803 6.973 1.00 92.81 243 ALA A N 1
ATOM 1909 C CA . ALA A 1 243 ? -14.624 2.437 7.201 1.00 92.81 243 ALA A CA 1
ATOM 1910 C C . ALA A 1 243 ? -14.652 2.012 8.683 1.00 92.81 243 ALA A C 1
ATOM 1912 O O . ALA A 1 243 ? -14.331 0.862 8.974 1.00 92.81 243 ALA A O 1
ATOM 1913 N N . GLY A 1 244 ? -15.030 2.895 9.614 1.00 92.44 244 GLY A N 1
ATOM 1914 C CA . GLY A 1 244 ? -15.070 2.614 11.052 1.00 92.44 244 GLY A CA 1
ATOM 1915 C C . GLY A 1 244 ? -13.722 2.764 11.762 1.00 92.44 244 GLY A C 1
ATOM 1916 O O . GLY A 1 244 ? -13.523 2.181 12.825 1.00 92.44 244 GLY A O 1
ATOM 1917 N N . ILE A 1 245 ? -12.776 3.503 11.178 1.00 90.38 245 ILE A N 1
ATOM 1918 C CA . ILE A 1 245 ? -11.484 3.797 11.802 1.00 90.38 245 ILE A CA 1
ATOM 1919 C C . ILE A 1 245 ? -11.634 5.006 12.721 1.00 90.38 245 ILE A C 1
ATOM 1921 O O . ILE A 1 245 ? -11.997 6.100 12.282 1.00 90.38 245 ILE A O 1
ATOM 1925 N N . GLU A 1 246 ? -11.308 4.814 13.996 1.00 87.25 246 GLU A N 1
ATOM 1926 C CA . GLU A 1 246 ? -11.161 5.910 14.948 1.00 87.25 246 GLU A CA 1
ATOM 1927 C C . GLU A 1 246 ? -9.847 6.652 14.670 1.00 87.25 246 GLU A C 1
ATOM 1929 O O . GLU A 1 246 ? -8.767 6.053 14.663 1.00 87.25 246 GLU A O 1
ATOM 1934 N N . LEU A 1 247 ? -9.954 7.955 14.409 1.00 86.06 247 LEU A N 1
ATOM 1935 C CA . LEU A 1 247 ? -8.811 8.840 14.206 1.00 86.06 247 LEU A CA 1
ATOM 1936 C C . LEU A 1 247 ? -8.576 9.656 15.478 1.00 86.06 247 LEU A C 1
ATOM 1938 O O . LEU A 1 247 ? -9.532 10.201 16.033 1.00 86.06 247 LEU A O 1
ATOM 1942 N N . TYR A 1 248 ? -7.317 9.726 15.910 1.00 78.00 248 TYR A N 1
ATOM 1943 C CA . TYR A 1 248 ? -6.882 10.423 17.127 1.00 78.00 248 TYR A CA 1
ATOM 1944 C C . TYR A 1 248 ? -6.305 11.808 16.848 1.00 78.00 248 TYR A C 1
ATOM 1946 O O . TYR A 1 248 ? -5.742 12.006 15.745 1.00 78.00 248 TYR A O 1
#

Secondary structure (DSSP, 8-state):
---SHHHHHHHHHHHHHHHHHHHHHTT----TTSSS-HHHHHHHHHHHHHHHHS-TTS-EEES----SSS-SS---S-----SS------TTS-S-----STT----TT---SS----TTS-S-----GGGS-TTT--HHHHHHHHHHHHTTTPPEEESS---HHHHEETTTTEE-HHHHHHHHHHHTTEEEEEETTTEEEEEES-HHHHHH--HHHHHHHHHHHHHHHTTSS-HHHHHHHHTTPPP-

Sequence (248 aa):
MYTSIDLFREHYELACEIEQERIRDIGLPDIRGTVGNINASVDKAWRLYENAQNPTLRLTLFGRFSQANGGWIDTSPRVVKPASGPTILNPCKKRSAKQTAPGWIEHNFGFVDGRIAQPDGSGGPGGSVQHMPASEFNLHVNDAWLLGGVHKYLPFYAASKLSEENMFRNKYRRLGITGRELFCLLLAGYRPVTNPKLGTVMTCRDRQQADALNLVNIEAEIDDLERKHRNGTSELTKMARAAGIELY

Foldseek 3Di:
DDPDLVVQLVLLVLLLVLVVVLCVVQVPPPDQQSPQPSPLQSVLLQQLLQCLLPFPVLAAEFFDADDPDDDDDDDDDDDPPDDDDADQPPVVPPDDPPPPDPDADRDRRGARDPQDCDPVRRGHPGDHLPRHPSSRDDLSSLVSNLLSNLLNQRKYFYNDAAAPVRQADPVRLAGDRRVLSLVLLLQSQWAWDQDPRRGTITTHPDNPSSNPDGSNVSSVVRSVQSVVPVVDDRVSVVSCVVSVHDHD

Radius of gyration: 17.9 Å; chains: 1; bounding box: 45×43×46 Å

Organism: NCBI:txid2591008